Protein AF-A0A0G1F8J6-F1 (afdb_monomer)

Organism: NCBI:txid1618747

Solvent-accessible surface area (backbone atoms only — not comparable to full-atom values): 17695 Å² total; per-residue (Å²): 138,90,81,89,83,84,85,86,88,77,86,88,82,87,81,84,82,78,84,78,82,77,80,78,86,79,88,80,82,86,77,93,79,84,80,93,79,90,79,83,85,79,88,80,87,82,90,75,98,63,98,64,84,79,74,72,73,60,44,56,51,52,46,70,72,35,75,43,36,56,70,41,80,41,70,44,37,48,42,85,84,62,52,72,89,73,65,43,64,85,32,49,44,35,37,33,24,38,84,85,69,48,77,73,31,22,54,62,70,66,85,66,94,59,84,75,59,52,37,66,43,43,36,47,60,28,20,75,55,65,80,67,97,75,65,52,78,38,72,58,72,76,45,50,33,32,49,34,42,36,37,34,44,100,87,66,47,80,76,45,77,49,72,38,30,45,22,32,41,38,74,61,87,53,60,42,80,47,74,57,96,35,31,35,31,57,38,51,62,90,67,76,74,52,75,44,73,46,94,86,53,64,35,35,41,32,47,43,81,61,73,20,38,37,36,42,26,72,38,32,66,58,46,56,68,68,51,45,82,61,40,44,84,72,48,75,47,75,40,64,86,40,72,26,44,31,29,29,38,88,86,68,45,56,35,41,36,39,73,61,89,54,29,27,39,40,36,40,33,48,81,92,59,37,69,49,63,69,52,42,38,46,39,41,82,71,54,83,131

Structure (mmCIF, N/CA/C/O backbone):
data_AF-A0A0G1F8J6-F1
#
_entry.id   AF-A0A0G1F8J6-F1
#
loop_
_atom_site.group_PDB
_atom_site.id
_atom_site.type_symbol
_atom_site.label_atom_id
_atom_site.label_alt_id
_atom_site.label_comp_id
_atom_site.label_asym_id
_atom_site.label_entity_id
_atom_site.label_seq_id
_atom_site.pdbx_PDB_ins_code
_atom_site.Cartn_x
_atom_site.Cartn_y
_atom_site.Cartn_z
_atom_site.occupancy
_atom_site.B_iso_or_equiv
_atom_site.auth_seq_id
_atom_site.auth_comp_id
_atom_site.auth_asym_id
_atom_site.auth_atom_id
_atom_site.pdbx_PDB_model_num
ATOM 1 N N . MET A 1 1 ? -8.345 16.572 75.877 1.00 42.47 1 MET A N 1
ATOM 2 C CA . MET A 1 1 ? -8.877 15.195 75.841 1.00 42.47 1 MET A CA 1
ATOM 3 C C . MET A 1 1 ? -8.364 14.569 74.556 1.00 42.47 1 MET A C 1
ATOM 5 O O . MET A 1 1 ? -8.677 15.074 73.489 1.00 42.47 1 MET A O 1
ATOM 9 N N . ILE A 1 2 ? -7.447 13.611 74.676 1.00 43.75 2 ILE A N 1
ATOM 10 C CA . ILE A 1 2 ? -6.760 12.949 73.559 1.00 43.75 2 ILE A CA 1
ATOM 11 C C . ILE A 1 2 ? -7.625 11.762 73.131 1.00 43.75 2 ILE A C 1
ATOM 13 O O . ILE A 1 2 ? -7.969 10.947 73.982 1.00 43.75 2 ILE A O 1
ATOM 17 N N . ALA A 1 3 ? -7.961 11.654 71.845 1.00 49.44 3 ALA A N 1
ATOM 18 C CA . ALA A 1 3 ? -8.555 10.444 71.285 1.00 49.44 3 ALA A CA 1
ATOM 19 C C . ALA A 1 3 ? -7.947 10.155 69.906 1.00 49.44 3 ALA A C 1
ATOM 21 O O . ALA A 1 3 ? -8.086 10.922 68.957 1.00 49.44 3 ALA A O 1
ATOM 22 N N . ILE A 1 4 ? -7.214 9.048 69.880 1.00 49.53 4 ILE A N 1
ATOM 23 C CA . ILE A 1 4 ? -6.493 8.431 68.770 1.00 49.53 4 ILE A CA 1
ATOM 24 C C . ILE A 1 4 ? -7.516 7.770 67.837 1.00 49.53 4 ILE A C 1
ATOM 26 O O . ILE A 1 4 ? -8.369 7.025 68.317 1.00 49.53 4 ILE A O 1
ATOM 30 N N . VAL A 1 5 ? -7.412 7.983 66.521 1.00 53.50 5 VAL A N 1
ATOM 31 C CA . VAL A 1 5 ? -8.140 7.178 65.525 1.00 53.50 5 VAL A CA 1
ATOM 32 C C . VAL A 1 5 ? -7.135 6.355 64.731 1.00 53.50 5 VAL A C 1
ATOM 34 O O . VAL A 1 5 ? -6.185 6.876 64.149 1.00 53.50 5 VAL A O 1
ATOM 37 N N . ALA A 1 6 ? -7.347 5.045 64.806 1.00 52.81 6 ALA A N 1
ATOM 38 C CA . ALA A 1 6 ? -6.496 3.981 64.314 1.00 52.81 6 ALA A CA 1
ATOM 39 C C . ALA A 1 6 ? -6.508 3.864 62.782 1.00 52.81 6 ALA A C 1
ATOM 41 O O . ALA A 1 6 ? -7.551 3.963 62.137 1.00 52.81 6 ALA A O 1
ATOM 42 N N . VAL A 1 7 ? -5.327 3.589 62.230 1.00 47.31 7 VAL A N 1
ATOM 43 C CA . VAL A 1 7 ? -5.097 3.198 60.837 1.00 47.31 7 VAL A CA 1
ATOM 44 C C . VAL A 1 7 ? -5.379 1.701 60.703 1.00 47.31 7 VAL A C 1
ATOM 46 O O . VAL A 1 7 ? -4.772 0.894 61.406 1.00 47.31 7 VAL A O 1
ATOM 49 N N . LEU A 1 8 ? -6.281 1.329 59.793 1.00 44.53 8 LEU A N 1
ATOM 50 C CA . LEU A 1 8 ? -6.552 -0.060 59.419 1.00 44.53 8 LEU A CA 1
ATOM 51 C C . LEU A 1 8 ? -5.831 -0.382 58.106 1.00 44.53 8 LEU A C 1
ATOM 53 O O . LEU A 1 8 ? -6.201 0.096 57.036 1.00 44.53 8 LEU A O 1
ATOM 57 N N . VAL A 1 9 ? -4.781 -1.192 58.229 1.00 51.53 9 VAL A N 1
ATOM 58 C CA . VAL A 1 9 ? -4.059 -1.857 57.141 1.00 51.53 9 VAL A CA 1
ATOM 59 C C . VAL A 1 9 ? -4.696 -3.228 56.913 1.00 51.53 9 VAL A C 1
ATOM 61 O O . VAL A 1 9 ? -4.771 -4.027 57.843 1.00 51.53 9 VAL A O 1
ATOM 64 N N . VAL A 1 10 ? -5.104 -3.520 55.677 1.00 51.12 10 VAL A N 1
ATOM 65 C CA . VAL A 1 10 ? -5.427 -4.875 55.190 1.00 51.12 10 VAL A CA 1
ATOM 66 C C . VAL A 1 10 ? -4.849 -4.946 53.767 1.00 51.12 10 VAL A C 1
ATOM 68 O O . VAL A 1 10 ? -5.260 -4.172 52.911 1.00 51.12 10 VAL A O 1
ATOM 71 N N . GLY A 1 11 ? -3.688 -5.582 53.554 1.00 36.59 11 GLY A N 1
ATOM 72 C CA . GLY A 1 11 ? -3.565 -6.981 53.101 1.00 36.59 11 GLY A CA 1
ATOM 73 C C . GLY A 1 11 ? -4.062 -7.111 51.651 1.00 36.59 11 GLY A C 1
ATOM 74 O O . GLY A 1 11 ? -5.255 -7.014 51.422 1.00 36.59 11 GLY A O 1
ATOM 75 N N . GLY A 1 12 ? -3.242 -7.203 50.602 1.00 39.88 12 GLY A N 1
ATOM 76 C CA . GLY A 1 12 ? -2.209 -8.208 50.358 1.00 39.88 12 GLY A CA 1
ATOM 77 C C . GLY A 1 12 ? -2.733 -9.203 49.312 1.00 39.88 12 GLY A C 1
ATOM 78 O O . GLY A 1 12 ? -3.426 -10.144 49.674 1.00 39.88 12 GLY A O 1
ATOM 79 N N . VAL A 1 13 ? -2.415 -9.004 48.025 1.00 36.00 13 VAL A N 1
ATOM 80 C CA . VAL A 1 13 ? -2.629 -10.023 46.980 1.00 36.00 13 VAL A CA 1
ATOM 81 C C . VAL A 1 13 ? -1.385 -10.084 46.099 1.00 36.00 13 VAL A C 1
ATOM 83 O O . VAL A 1 13 ? -1.093 -9.161 45.342 1.00 36.00 13 VAL A O 1
ATOM 86 N N . ALA A 1 14 ? -0.618 -11.161 46.248 1.00 39.16 14 ALA A N 1
ATOM 87 C CA . ALA A 1 14 ? 0.493 -11.496 45.371 1.00 39.16 14 ALA A CA 1
ATOM 88 C C . ALA A 1 14 ? -0.064 -12.187 4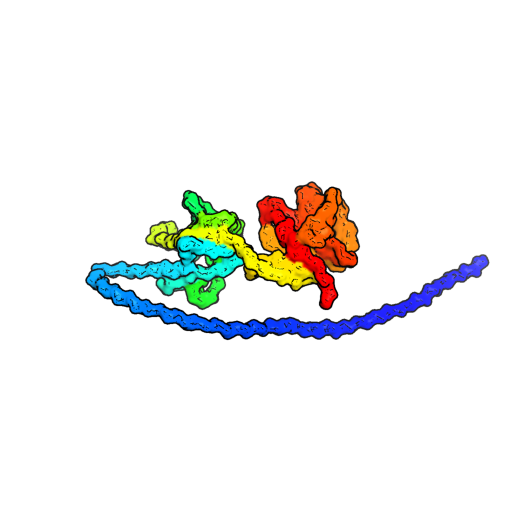4.119 1.00 39.16 14 ALA A C 1
ATOM 90 O O . ALA A 1 14 ? -0.679 -13.247 44.223 1.00 39.16 14 ALA A O 1
ATOM 91 N N . TYR A 1 15 ? 0.152 -11.598 42.943 1.00 38.78 15 TYR A N 1
ATOM 92 C CA . TYR A 1 15 ? -0.096 -12.270 41.671 1.00 38.78 15 TYR A CA 1
ATOM 93 C C . TYR A 1 15 ? 1.155 -13.045 41.248 1.00 38.78 15 TYR A C 1
ATOM 95 O O . TYR A 1 15 ? 2.235 -12.481 41.077 1.00 38.78 15 TYR A O 1
ATOM 103 N N . TYR A 1 16 ? 0.985 -14.358 41.092 1.00 39.34 16 TYR A N 1
ATOM 104 C CA . TYR A 1 16 ? 1.946 -15.265 40.476 1.00 39.34 16 TYR A CA 1
ATOM 105 C C . TYR A 1 16 ? 2.134 -14.895 38.997 1.00 39.34 16 TYR A C 1
ATOM 107 O O . TYR A 1 16 ? 1.212 -15.030 38.196 1.00 39.34 16 TYR A O 1
ATOM 115 N N . ALA A 1 17 ? 3.341 -14.469 38.622 1.00 41.34 17 ALA A N 1
ATOM 116 C CA . ALA A 1 17 ? 3.760 -14.360 37.229 1.00 41.34 17 ALA A CA 1
ATOM 117 C C . ALA A 1 17 ? 4.275 -15.728 36.750 1.00 41.34 17 ALA A C 1
ATOM 119 O O . ALA A 1 17 ? 5.440 -16.078 36.943 1.00 41.34 17 ALA A O 1
ATOM 120 N N . GLY A 1 18 ? 3.389 -16.522 36.146 1.00 35.94 18 GLY A N 1
ATOM 121 C CA . GLY A 1 18 ? 3.775 -17.712 35.393 1.00 35.94 18 GLY A CA 1
ATOM 122 C C . GLY A 1 18 ? 4.473 -17.303 34.098 1.00 35.94 18 GLY A C 1
ATOM 123 O O . GLY A 1 18 ? 3.863 -16.691 33.225 1.00 35.94 18 GLY A O 1
ATOM 124 N N . LYS A 1 19 ? 5.760 -17.634 33.964 1.00 41.69 19 LYS A N 1
ATOM 125 C CA . LYS A 1 19 ? 6.479 -17.555 32.688 1.00 41.69 19 LYS A CA 1
ATOM 126 C C . LYS A 1 19 ? 5.927 -18.637 31.755 1.00 41.69 19 LYS A C 1
ATOM 128 O O . LYS A 1 19 ? 6.330 -19.790 31.855 1.00 41.69 19 LYS A O 1
ATOM 133 N N . SER A 1 20 ? 5.013 -18.268 30.862 1.00 40.44 20 SER A N 1
ATOM 134 C CA . SER A 1 20 ? 4.644 -19.098 29.713 1.00 40.44 20 SER A CA 1
ATOM 135 C C . SER A 1 20 ? 5.549 -18.728 28.543 1.00 40.44 20 SER A C 1
ATOM 137 O O . SER A 1 20 ? 5.296 -17.767 27.821 1.00 40.44 20 SER A O 1
ATOM 139 N N . SER A 1 21 ? 6.646 -19.461 28.384 1.00 43.91 21 SER A N 1
ATOM 140 C CA . SER A 1 21 ? 7.426 -19.464 27.149 1.00 43.91 21 SER A CA 1
ATOM 141 C C . SER A 1 21 ? 6.671 -20.300 26.116 1.00 43.91 21 SER A C 1
ATOM 143 O O . SER A 1 21 ? 6.780 -21.526 26.116 1.00 43.91 21 SER A O 1
ATOM 145 N N . ALA A 1 22 ? 5.874 -19.647 25.273 1.00 43.97 22 ALA A N 1
ATOM 146 C CA . ALA A 1 22 ? 5.351 -20.287 24.073 1.00 43.97 22 ALA A CA 1
ATOM 147 C C . ALA A 1 22 ? 6.517 -20.517 23.086 1.00 43.97 22 ALA A C 1
ATOM 149 O O . ALA A 1 22 ? 7.304 -19.590 22.869 1.00 43.97 22 ALA A O 1
ATOM 150 N N . PRO A 1 23 ? 6.677 -21.724 22.517 1.00 42.88 23 PRO A N 1
ATOM 151 C CA . PRO A 1 23 ? 7.655 -21.957 21.463 1.00 42.88 23 PRO A CA 1
ATOM 152 C C . PRO A 1 23 ? 7.257 -21.200 20.188 1.00 42.88 23 PRO A C 1
ATOM 154 O O . PRO A 1 23 ? 6.075 -21.102 19.857 1.00 42.88 23 PRO A O 1
ATOM 157 N N . ALA A 1 24 ? 8.255 -20.655 19.489 1.00 38.47 24 ALA A N 1
ATOM 158 C CA . ALA A 1 24 ? 8.075 -20.018 18.189 1.00 38.47 24 ALA A CA 1
ATOM 159 C C . ALA A 1 24 ? 7.499 -21.026 17.169 1.00 38.47 24 ALA A C 1
ATOM 161 O O . ALA A 1 24 ? 7.899 -22.195 17.202 1.00 38.47 24 ALA A O 1
ATOM 162 N N . PRO A 1 25 ? 6.596 -20.613 16.262 1.00 39.25 25 PRO A N 1
ATOM 163 C CA . PRO A 1 25 ? 6.147 -21.475 15.175 1.00 39.25 25 PRO A CA 1
ATOM 164 C C . PRO A 1 25 ? 7.330 -21.816 14.259 1.00 39.25 25 PRO A C 1
ATOM 166 O O . PRO A 1 25 ? 8.052 -20.923 13.819 1.00 39.25 25 PRO A O 1
ATOM 169 N N . GLN A 1 26 ? 7.538 -23.105 13.986 1.00 32.88 26 GLN A N 1
ATOM 170 C CA . GLN A 1 26 ? 8.411 -23.558 12.906 1.00 32.88 26 GLN A CA 1
ATOM 171 C C . GLN A 1 26 ? 7.644 -23.469 11.586 1.00 32.88 26 GLN A C 1
ATOM 173 O O . GLN A 1 26 ? 6.676 -24.203 11.387 1.00 32.88 26 GLN A O 1
ATOM 178 N N . ASP A 1 27 ? 8.105 -22.617 10.673 1.00 34.34 27 ASP A N 1
ATOM 179 C CA . ASP A 1 27 ? 7.693 -22.669 9.274 1.00 34.34 27 ASP A CA 1
ATOM 180 C C . ASP A 1 27 ? 8.294 -23.919 8.626 1.00 34.34 27 ASP A C 1
ATOM 182 O O . ASP A 1 27 ? 9.507 -24.031 8.454 1.00 34.34 27 ASP A O 1
ATOM 186 N N . THR A 1 28 ? 7.436 -24.875 8.272 1.00 37.38 28 THR A N 1
ATOM 187 C CA . THR A 1 28 ? 7.802 -25.991 7.394 1.00 37.38 28 THR A CA 1
ATOM 188 C C . THR A 1 28 ? 6.981 -25.852 6.123 1.00 37.38 28 THR A C 1
ATOM 190 O O . THR A 1 28 ? 5.830 -26.277 6.070 1.00 37.38 28 THR A O 1
ATOM 193 N N . PHE A 1 29 ? 7.562 -25.223 5.104 1.00 32.34 29 PHE A N 1
ATOM 194 C CA . PHE A 1 29 ? 7.076 -25.342 3.735 1.00 32.34 29 PHE A CA 1
ATOM 195 C C . PHE A 1 29 ? 7.988 -26.321 2.995 1.00 32.34 29 PHE A C 1
ATOM 197 O O . PHE A 1 29 ? 9.026 -25.944 2.458 1.00 32.34 29 PHE A O 1
ATOM 204 N N . GLU A 1 30 ? 7.593 -27.594 2.989 1.00 33.53 30 GLU A N 1
ATOM 205 C CA . GLU A 1 30 ? 7.958 -28.517 1.916 1.00 33.53 30 GLU A CA 1
ATOM 206 C C . GLU A 1 30 ? 7.109 -28.157 0.693 1.00 33.53 30 GLU A C 1
ATOM 208 O O . GLU A 1 30 ? 5.879 -28.183 0.741 1.00 33.53 30 GLU A O 1
ATOM 213 N N . SER A 1 31 ? 7.765 -27.807 -0.409 1.00 34.25 31 SER A N 1
ATOM 214 C CA . SER A 1 31 ? 7.130 -27.700 -1.719 1.00 34.25 31 SER A CA 1
ATOM 215 C C . SER A 1 31 ? 8.009 -28.402 -2.745 1.00 34.25 31 SER A C 1
ATOM 217 O O . SER A 1 31 ? 8.793 -27.770 -3.454 1.00 34.25 31 SER A O 1
ATOM 219 N N . ASP A 1 32 ? 7.840 -29.718 -2.835 1.00 41.34 32 ASP A N 1
ATOM 220 C CA . ASP A 1 32 ? 8.229 -30.499 -4.003 1.00 41.34 32 ASP A CA 1
ATOM 221 C C . ASP A 1 32 ? 7.287 -30.165 -5.164 1.00 41.34 32 ASP A C 1
ATOM 223 O O . ASP A 1 32 ? 6.159 -30.657 -5.247 1.00 41.34 32 ASP A O 1
ATOM 227 N N . TYR A 1 33 ? 7.753 -29.329 -6.092 1.00 31.52 33 TYR A N 1
ATOM 228 C CA . TYR A 1 33 ? 7.136 -29.228 -7.410 1.00 31.52 33 TYR A CA 1
ATOM 229 C C . TYR A 1 33 ? 8.189 -28.978 -8.496 1.00 31.52 33 TYR A C 1
ATOM 231 O O . TYR A 1 33 ? 8.691 -27.869 -8.669 1.00 31.52 33 TYR A O 1
ATOM 239 N N . GLN A 1 34 ? 8.496 -30.028 -9.263 1.00 39.69 34 GLN A N 1
ATOM 240 C CA . GLN A 1 34 ? 9.019 -29.915 -10.625 1.00 39.69 34 GLN A CA 1
ATOM 241 C C . GLN A 1 34 ? 7.905 -30.250 -11.619 1.00 39.69 34 GLN A C 1
ATOM 243 O O . GLN A 1 34 ? 7.124 -31.175 -11.388 1.00 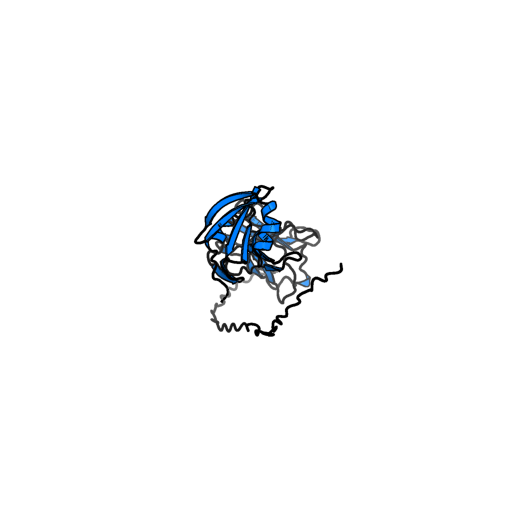39.69 34 GLN A O 1
ATOM 248 N N . PRO A 1 35 ? 7.913 -29.597 -12.792 1.00 42.56 35 PRO A N 1
ATOM 249 C CA . PRO A 1 35 ? 8.078 -30.407 -13.991 1.00 42.56 35 PRO A CA 1
ATOM 250 C C . PRO A 1 35 ? 9.063 -29.806 -15.001 1.00 42.56 35 PRO A C 1
ATOM 252 O O . PRO A 1 35 ? 9.027 -28.624 -15.343 1.00 42.56 35 PRO A O 1
ATOM 255 N N . GLN A 1 36 ? 9.911 -30.688 -15.532 1.00 40.50 36 GLN A N 1
ATOM 256 C CA . GLN A 1 36 ? 10.687 -30.475 -16.748 1.00 40.50 36 GLN A CA 1
ATOM 257 C C . GLN A 1 36 ? 9.755 -30.319 -17.957 1.00 40.50 36 GLN A C 1
ATOM 259 O O . GLN A 1 36 ? 8.943 -31.197 -18.249 1.00 40.50 36 GLN A O 1
ATOM 264 N N . GLY A 1 37 ? 9.930 -29.224 -18.697 1.00 30.23 37 GLY A N 1
ATOM 265 C CA . GLY A 1 37 ? 9.327 -28.987 -20.005 1.00 30.23 37 GLY A CA 1
ATOM 266 C C . GLY A 1 37 ? 10.414 -28.768 -21.052 1.00 30.23 37 GLY A C 1
ATOM 267 O O . GLY A 1 37 ? 11.036 -27.714 -21.113 1.00 30.23 37 GLY A O 1
ATOM 268 N N . ASN A 1 38 ? 10.640 -29.804 -21.848 1.00 34.56 38 ASN A N 1
ATOM 269 C CA . ASN A 1 38 ? 11.594 -29.924 -22.943 1.00 34.56 38 ASN A CA 1
ATOM 270 C C . ASN A 1 38 ? 11.330 -28.867 -24.045 1.00 34.56 38 ASN A C 1
ATOM 272 O O . ASN A 1 38 ? 10.234 -28.849 -24.608 1.00 34.56 38 ASN A O 1
ATOM 276 N N . GLN A 1 39 ? 12.307 -28.019 -24.399 1.00 33.44 39 GLN A N 1
ATOM 277 C CA . GLN A 1 39 ? 12.246 -27.199 -25.621 1.00 33.44 39 GLN A CA 1
ATOM 278 C C . GLN A 1 39 ? 13.407 -27.534 -26.559 1.00 33.44 39 GLN A C 1
ATOM 280 O O . GLN A 1 39 ? 14.575 -27.274 -26.282 1.00 33.44 39 GLN A O 1
ATOM 285 N N . ASN A 1 40 ? 13.029 -28.132 -27.689 1.00 30.05 40 ASN A N 1
ATOM 286 C CA . ASN A 1 40 ? 13.889 -28.487 -28.805 1.00 30.05 40 ASN A CA 1
ATOM 287 C C . ASN A 1 40 ? 14.501 -27.245 -29.466 1.00 30.05 40 ASN A C 1
ATOM 289 O O . ASN A 1 40 ? 13.797 -26.360 -29.952 1.00 30.05 40 ASN A O 1
ATOM 293 N N . ASN A 1 41 ? 15.828 -27.271 -29.558 1.00 33.59 41 ASN A N 1
ATOM 294 C CA . ASN A 1 41 ? 16.648 -26.450 -30.439 1.00 33.59 41 ASN A CA 1
ATOM 295 C C . ASN A 1 41 ? 16.217 -26.622 -31.902 1.00 33.59 41 ASN A C 1
ATOM 297 O O . ASN A 1 41 ? 16.210 -27.738 -32.419 1.00 33.59 41 ASN A O 1
ATOM 301 N N . THR A 1 42 ? 15.963 -25.512 -32.597 1.00 30.36 42 THR A N 1
ATOM 302 C CA . THR A 1 42 ? 15.971 -25.476 -34.066 1.00 30.36 42 THR A CA 1
ATOM 303 C C . THR A 1 42 ? 17.088 -24.534 -34.500 1.00 30.36 42 THR A C 1
ATOM 305 O O . THR A 1 42 ? 16.908 -23.321 -34.557 1.00 30.36 42 THR A O 1
ATOM 308 N N . ASN A 1 43 ? 18.267 -25.101 -34.762 1.00 31.53 43 ASN A N 1
ATOM 309 C CA . ASN A 1 43 ? 19.377 -24.397 -35.397 1.00 31.53 43 ASN A CA 1
ATOM 310 C C . ASN A 1 43 ? 19.079 -24.274 -36.893 1.00 31.53 43 ASN A C 1
ATOM 312 O O . ASN A 1 43 ? 19.127 -25.272 -37.609 1.00 31.53 43 ASN A O 1
ATOM 316 N N . ASN A 1 44 ? 18.811 -23.056 -37.362 1.00 28.75 44 ASN A N 1
ATOM 317 C CA . ASN A 1 44 ? 18.876 -22.729 -38.782 1.00 28.75 44 ASN A CA 1
ATOM 318 C C . ASN A 1 44 ? 20.189 -21.998 -39.060 1.00 28.75 44 ASN A C 1
ATOM 320 O O . ASN A 1 44 ? 20.388 -20.849 -38.675 1.00 28.75 44 ASN A O 1
ATOM 324 N N . THR A 1 45 ? 21.089 -22.705 -39.733 1.00 32.09 45 THR A N 1
ATOM 325 C CA . THR A 1 45 ? 22.353 -22.198 -40.253 1.00 32.09 45 THR A CA 1
ATOM 326 C C . THR A 1 45 ? 22.083 -21.340 -41.488 1.00 32.09 45 THR A C 1
ATOM 328 O O . THR A 1 45 ? 21.499 -21.811 -42.463 1.00 32.09 45 THR A O 1
ATOM 331 N N . SER A 1 46 ? 22.572 -20.105 -41.505 1.00 29.55 46 SER A N 1
ATOM 332 C CA . SER A 1 46 ? 22.970 -19.437 -42.746 1.00 29.55 46 SER A CA 1
ATOM 333 C C . SER A 1 46 ? 24.131 -18.501 -42.464 1.00 29.55 46 SER A C 1
ATOM 335 O O . SER A 1 46 ? 24.124 -17.711 -41.527 1.00 29.55 46 SER A O 1
ATOM 337 N N . ASN A 1 47 ? 25.167 -18.706 -43.264 1.00 36.44 47 ASN A N 1
ATOM 338 C CA . ASN A 1 47 ? 26.521 -18.230 -43.092 1.00 36.44 47 ASN A CA 1
ATOM 339 C C . ASN A 1 47 ? 26.735 -17.059 -44.059 1.00 36.44 47 ASN A C 1
ATOM 341 O O . ASN A 1 47 ? 26.729 -17.281 -45.267 1.00 36.44 47 ASN A O 1
ATOM 345 N N . THR A 1 48 ? 26.952 -15.848 -43.545 1.00 30.97 48 THR A N 1
ATOM 346 C CA . THR A 1 48 ? 27.654 -14.771 -44.262 1.00 30.97 48 THR A CA 1
ATOM 347 C C . THR A 1 48 ? 28.366 -13.877 -43.256 1.00 30.97 48 THR A C 1
ATOM 349 O O . THR A 1 48 ? 27.761 -13.370 -42.316 1.00 30.97 48 THR A O 1
ATOM 352 N N . ASN A 1 49 ? 29.669 -13.715 -43.478 1.00 38.88 49 ASN A N 1
ATOM 353 C CA . ASN A 1 49 ? 30.604 -12.932 -42.684 1.00 38.88 49 ASN A CA 1
ATOM 354 C C . ASN A 1 49 ? 30.169 -11.468 -42.526 1.00 38.88 49 ASN A C 1
ATOM 356 O O . ASN A 1 49 ? 30.343 -10.652 -43.429 1.00 38.88 49 ASN A O 1
ATOM 360 N N . SER A 1 50 ? 29.736 -11.128 -41.320 1.00 31.86 50 SER A N 1
ATOM 361 C CA . SER A 1 50 ? 29.921 -9.814 -40.716 1.00 31.86 50 SER A CA 1
ATOM 362 C C . SER A 1 50 ? 30.122 -10.044 -39.223 1.00 31.86 50 SER A C 1
ATOM 364 O O . SER A 1 50 ? 29.253 -10.633 -38.585 1.00 31.86 50 SER A O 1
ATOM 366 N N . ASN A 1 51 ? 31.263 -9.612 -38.675 1.00 33.16 51 ASN A N 1
ATOM 367 C CA . ASN A 1 51 ? 31.522 -9.548 -37.232 1.00 33.16 51 ASN A CA 1
ATOM 368 C C . ASN A 1 51 ? 30.601 -8.499 -36.588 1.00 33.16 51 ASN A C 1
ATOM 370 O O . ASN A 1 51 ? 31.043 -7.445 -36.141 1.00 33.16 51 ASN A O 1
ATOM 374 N N . ILE A 1 52 ? 29.306 -8.780 -36.574 1.00 35.28 52 ILE A N 1
ATOM 375 C CA . ILE A 1 52 ? 28.358 -8.158 -35.672 1.00 35.28 52 ILE A CA 1
ATOM 376 C C . ILE A 1 52 ? 28.171 -9.214 -34.595 1.00 35.28 52 ILE A C 1
ATOM 378 O O . ILE A 1 52 ? 27.503 -10.223 -34.806 1.00 35.28 52 ILE A O 1
ATOM 382 N N . THR A 1 53 ? 28.834 -9.028 -33.457 1.00 34.81 53 THR A N 1
ATOM 383 C CA . THR A 1 53 ? 28.407 -9.658 -32.210 1.00 34.81 53 THR A CA 1
ATOM 384 C C . THR A 1 53 ? 27.000 -9.151 -31.942 1.00 34.81 53 THR A C 1
ATOM 386 O O . THR A 1 53 ? 26.813 -8.098 -31.333 1.00 34.81 53 THR A O 1
ATOM 389 N N . ASP A 1 54 ? 26.020 -9.874 -32.477 1.00 38.09 54 ASP A N 1
ATOM 390 C CA . ASP A 1 54 ? 24.601 -9.659 -32.253 1.00 38.09 54 ASP A CA 1
ATOM 391 C C . ASP A 1 54 ? 24.334 -10.051 -30.797 1.00 38.09 54 ASP A C 1
ATOM 393 O O . ASP A 1 54 ? 23.976 -11.174 -30.444 1.00 38.09 54 ASP A O 1
ATOM 397 N N . THR A 1 55 ? 24.686 -9.134 -29.902 1.00 42.72 55 THR A N 1
ATOM 398 C CA . THR A 1 55 ? 24.526 -9.273 -28.463 1.00 42.72 55 THR A CA 1
ATOM 399 C C . THR A 1 55 ? 23.048 -9.108 -28.179 1.00 42.72 55 THR A C 1
ATOM 401 O O . THR A 1 55 ? 22.606 -8.030 -27.810 1.00 42.72 55 THR A O 1
ATOM 404 N N . SER A 1 56 ? 22.220 -10.123 -28.415 1.00 45.25 56 SER A N 1
ATOM 405 C CA . SER A 1 56 ? 20.805 -10.032 -28.068 1.00 45.25 56 SER A CA 1
ATOM 406 C C . SER A 1 56 ? 20.689 -9.915 -26.548 1.00 45.25 56 SER A C 1
ATOM 408 O O . SER A 1 56 ? 20.862 -10.901 -25.830 1.00 45.25 56 SER A O 1
ATOM 410 N N . LEU A 1 57 ? 20.410 -8.708 -26.051 1.00 49.78 57 LEU A N 1
ATOM 411 C CA . LEU A 1 57 ? 19.988 -8.512 -24.676 1.00 49.78 57 LEU A CA 1
ATOM 412 C C . LEU A 1 57 ? 18.597 -9.130 -24.554 1.00 49.78 57 LEU A C 1
ATOM 414 O O . LEU A 1 57 ? 17.588 -8.456 -24.753 1.00 49.78 57 LEU A O 1
ATOM 418 N N . SER A 1 58 ? 18.532 -10.426 -24.259 1.00 50.91 58 SER A N 1
ATOM 419 C CA . SER A 1 58 ? 17.296 -11.063 -23.820 1.00 50.91 58 SER A CA 1
ATOM 420 C C . SER A 1 58 ? 17.088 -10.690 -22.358 1.00 50.91 58 SER A C 1
ATOM 422 O O . SER A 1 58 ? 17.176 -11.531 -21.462 1.00 50.91 58 SER A O 1
ATOM 424 N N . ALA A 1 59 ? 16.894 -9.396 -22.097 1.00 55.38 59 ALA A N 1
ATOM 425 C CA . ALA A 1 59 ? 16.352 -9.018 -20.816 1.00 55.38 59 ALA A CA 1
ATOM 426 C C . ALA A 1 59 ? 14.977 -9.684 -20.725 1.00 55.38 59 ALA A C 1
ATOM 428 O O . ALA A 1 59 ? 14.212 -9.609 -21.693 1.00 55.38 59 ALA A O 1
ATOM 429 N N . PHE A 1 60 ? 14.680 -10.398 -19.636 1.00 63.94 60 PHE A N 1
ATOM 430 C CA . PHE A 1 60 ? 13.346 -10.980 -19.452 1.00 63.94 60 PHE A CA 1
ATOM 431 C C . PHE A 1 60 ? 12.395 -9.835 -19.102 1.00 63.94 60 PHE A C 1
ATOM 433 O O . PHE A 1 60 ? 12.060 -9.573 -17.952 1.00 63.94 60 PHE A O 1
ATOM 440 N N . LEU A 1 61 ? 12.086 -9.061 -20.132 1.00 76.19 61 LEU A N 1
ATOM 441 C CA . LEU A 1 61 ? 11.189 -7.937 -20.107 1.00 76.19 61 LEU A CA 1
ATOM 442 C C . LEU A 1 61 ? 9.756 -8.459 -20.230 1.00 76.19 61 LEU A C 1
ATOM 444 O O . LEU A 1 61 ? 9.544 -9.509 -20.847 1.00 76.19 61 LEU A O 1
ATOM 448 N N . PRO A 1 62 ? 8.772 -7.717 -19.701 1.00 86.19 62 PRO A N 1
ATOM 449 C CA . PRO A 1 62 ? 7.372 -8.030 -19.931 1.00 86.19 62 PRO A CA 1
ATOM 450 C C . PRO A 1 62 ? 7.098 -8.190 -21.430 1.00 86.19 62 PRO A C 1
ATOM 452 O O . PRO A 1 62 ? 7.602 -7.419 -22.259 1.00 86.19 62 PRO A O 1
ATOM 455 N N . LYS A 1 63 ? 6.338 -9.220 -21.786 1.00 89.62 63 LYS A N 1
ATOM 456 C CA . LYS A 1 63 ? 5.877 -9.479 -23.150 1.00 89.62 63 LYS A CA 1
ATOM 457 C C . LYS A 1 63 ? 4.623 -8.660 -23.438 1.00 89.62 63 LYS A C 1
ATOM 459 O O . LYS A 1 63 ? 3.974 -8.131 -22.539 1.00 89.62 63 LYS A O 1
ATOM 464 N N . GLU A 1 64 ? 4.293 -8.535 -24.722 1.00 92.88 64 GLU A N 1
ATOM 465 C CA . GLU A 1 64 ? 3.077 -7.833 -25.135 1.00 92.88 64 GLU A CA 1
ATOM 466 C C . GLU A 1 64 ? 1.849 -8.513 -24.517 1.00 92.88 64 GLU A C 1
ATOM 468 O O . GLU A 1 64 ? 1.623 -9.704 -24.724 1.00 92.88 64 GLU A O 1
ATOM 473 N N . GLY A 1 65 ? 1.054 -7.737 -23.785 1.00 90.19 65 GLY A N 1
ATOM 474 C CA . GLY A 1 65 ? -0.158 -8.194 -23.116 1.00 90.19 65 GLY A CA 1
ATOM 475 C C . GLY A 1 65 ? 0.049 -8.770 -21.716 1.00 90.19 65 GLY A C 1
ATOM 476 O O . GLY A 1 65 ? -0.951 -9.117 -21.090 1.00 90.19 65 GLY A O 1
ATOM 477 N N . ASP A 1 66 ? 1.285 -8.845 -21.207 1.00 91.19 66 ASP A N 1
ATOM 478 C CA . ASP A 1 66 ? 1.531 -9.308 -19.838 1.00 91.19 66 ASP A CA 1
ATOM 479 C C . ASP A 1 66 ? 0.784 -8.430 -18.830 1.00 91.19 66 ASP A C 1
ATOM 481 O O . ASP A 1 66 ? 0.707 -7.210 -18.977 1.00 91.19 66 ASP A O 1
ATOM 485 N N . ASN A 1 67 ? 0.258 -9.051 -17.779 1.00 90.75 67 ASN A N 1
ATOM 486 C CA . ASN A 1 67 ? -0.339 -8.355 -16.648 1.00 90.75 67 ASN A CA 1
ATOM 487 C C . ASN A 1 67 ? 0.633 -8.444 -15.471 1.00 90.75 67 ASN A C 1
ATOM 489 O O . ASN A 1 67 ? 0.921 -9.539 -14.994 1.00 90.75 67 ASN A O 1
ATOM 493 N N . LEU A 1 68 ? 1.142 -7.300 -15.021 1.00 89.38 68 LEU A N 1
ATOM 494 C CA . LEU A 1 68 ? 1.995 -7.204 -13.840 1.00 89.38 68 LEU A CA 1
ATOM 495 C C . LEU A 1 68 ? 1.181 -6.643 -12.686 1.00 89.38 68 LEU A C 1
ATOM 497 O O . LEU A 1 68 ? 0.530 -5.607 -12.830 1.00 89.38 68 LEU A O 1
ATOM 501 N N . GLU A 1 69 ? 1.213 -7.316 -11.547 1.00 86.69 69 GLU A N 1
ATOM 502 C CA . GLU A 1 69 ? 0.440 -6.909 -10.383 1.00 86.69 69 GLU A CA 1
ATOM 503 C C . GLU A 1 69 ? 1.200 -5.837 -9.590 1.00 86.69 69 GLU A C 1
ATOM 505 O O . GLU A 1 69 ? 2.388 -5.959 -9.309 1.00 86.69 69 GLU A O 1
ATOM 510 N N . ILE A 1 70 ? 0.537 -4.740 -9.222 1.00 82.12 70 ILE A N 1
ATOM 511 C CA . ILE A 1 70 ? 1.175 -3.710 -8.391 1.00 82.12 70 ILE A CA 1
ATOM 512 C C . ILE A 1 70 ? 1.642 -4.331 -7.076 1.00 82.12 70 ILE A C 1
ATOM 514 O O . ILE A 1 70 ? 0.867 -4.976 -6.373 1.00 82.12 70 ILE A O 1
ATOM 518 N N . GLY A 1 71 ? 2.896 -4.064 -6.713 1.00 75.19 71 GLY A N 1
ATOM 519 C CA . GLY A 1 71 ? 3.494 -4.555 -5.478 1.00 75.19 71 GLY A CA 1
ATOM 520 C C . GLY A 1 71 ? 4.138 -5.934 -5.602 1.00 75.19 71 GLY A C 1
ATOM 521 O O . GLY A 1 71 ? 4.869 -6.316 -4.689 1.00 75.19 71 GLY A O 1
ATOM 522 N N . THR A 1 72 ? 3.947 -6.660 -6.711 1.00 80.62 72 THR A N 1
ATOM 523 C CA . THR A 1 72 ? 4.643 -7.934 -6.907 1.00 80.62 72 THR A CA 1
ATOM 524 C C . THR A 1 72 ? 6.080 -7.712 -7.348 1.00 80.62 72 THR A C 1
ATOM 526 O O . THR A 1 72 ? 6.399 -6.827 -8.146 1.00 80.62 72 THR A O 1
ATOM 529 N N . LYS A 1 73 ? 6.968 -8.534 -6.794 1.00 82.38 73 LYS A N 1
ATOM 530 C CA . LYS A 1 73 ? 8.388 -8.551 -7.122 1.00 82.38 73 LYS A CA 1
ATOM 531 C C . LYS A 1 73 ? 8.589 -9.275 -8.454 1.00 82.38 73 LYS A C 1
ATOM 533 O O . LYS A 1 73 ? 8.185 -10.425 -8.601 1.00 82.38 73 LYS A O 1
ATOM 538 N N . HIS A 1 74 ? 9.223 -8.610 -9.410 1.00 82.50 74 HIS A N 1
ATOM 539 C CA . HIS A 1 74 ? 9.585 -9.159 -10.710 1.00 82.50 74 HIS A CA 1
ATOM 540 C C . HIS A 1 74 ? 11.098 -9.170 -10.876 1.00 82.50 74 HIS A C 1
ATOM 542 O O . HIS A 1 74 ? 11.782 -8.193 -10.576 1.00 82.50 74 HIS A O 1
ATOM 548 N N . HIS A 1 75 ? 11.599 -10.280 -11.405 1.00 80.62 75 HIS A N 1
ATOM 549 C CA . HIS A 1 75 ? 13.002 -10.444 -11.739 1.00 80.62 75 HIS A CA 1
ATOM 550 C C . HIS A 1 75 ? 13.252 -9.933 -13.154 1.00 80.62 75 HIS A C 1
ATOM 552 O O . HIS A 1 75 ? 12.738 -10.500 -14.120 1.00 80.62 75 HIS A O 1
ATOM 558 N N . ILE A 1 76 ? 14.058 -8.883 -13.281 1.00 77.62 76 ILE A N 1
ATOM 559 C CA . ILE A 1 76 ? 14.549 -8.424 -14.578 1.00 77.62 76 ILE A CA 1
ATOM 560 C C . ILE A 1 76 ? 15.944 -9.021 -14.751 1.00 77.62 76 ILE A C 1
ATOM 562 O O . ILE A 1 76 ? 16.914 -8.586 -14.131 1.00 77.62 76 ILE A O 1
ATOM 566 N N . ASN A 1 77 ? 16.013 -10.073 -15.565 1.00 72.69 77 ASN A N 1
ATOM 567 C CA . ASN A 1 77 ? 17.264 -10.751 -15.899 1.00 72.69 77 ASN A CA 1
ATOM 568 C C . ASN A 1 77 ? 17.960 -10.042 -17.059 1.00 72.69 77 ASN A C 1
ATOM 570 O O . ASN A 1 77 ? 17.285 -9.475 -17.915 1.00 72.69 77 ASN A O 1
ATOM 574 N N . PHE A 1 78 ? 19.281 -10.165 -17.141 1.00 65.56 78 PHE A N 1
ATOM 575 C CA . PHE A 1 78 ? 20.108 -9.726 -18.259 1.00 65.56 78 PHE A CA 1
ATOM 576 C C . PHE A 1 78 ? 20.843 -10.902 -18.889 1.00 65.56 78 PHE A C 1
ATOM 578 O O . PHE A 1 78 ? 21.227 -11.859 -18.220 1.00 65.56 78 PHE A O 1
ATOM 585 N N . SER A 1 79 ? 21.095 -10.818 -20.193 1.00 56.62 79 SER A N 1
ATOM 586 C CA . SER A 1 79 ? 22.003 -11.757 -20.844 1.00 56.62 79 SER A CA 1
ATOM 587 C C . SER A 1 79 ? 23.450 -11.500 -20.404 1.00 56.62 79 SER A C 1
ATOM 589 O O . SER A 1 79 ? 23.886 -10.349 -20.371 1.00 56.62 79 SER A O 1
ATOM 591 N N . LYS A 1 80 ? 24.193 -12.593 -20.199 1.00 47.16 80 LYS A N 1
ATOM 592 C CA . LYS A 1 80 ? 25.596 -12.756 -19.752 1.00 47.16 80 LYS A CA 1
ATOM 593 C C . LYS A 1 80 ? 26.666 -11.788 -20.306 1.00 47.16 80 LYS A C 1
ATOM 595 O O . LYS A 1 80 ? 27.786 -11.783 -19.807 1.00 47.16 80 LYS A O 1
ATOM 600 N N . VAL A 1 81 ? 26.373 -11.000 -21.341 1.00 51.72 81 VAL A N 1
ATOM 601 C CA . VAL A 1 81 ? 27.358 -10.130 -22.012 1.00 51.72 81 VAL A CA 1
ATOM 602 C C . VAL A 1 81 ? 27.626 -8.824 -21.251 1.00 51.72 81 VAL A C 1
ATOM 604 O O . VAL A 1 81 ? 28.670 -8.218 -21.455 1.00 51.72 81 VAL A O 1
ATOM 607 N N . PHE A 1 82 ? 26.753 -8.426 -20.324 1.00 51.91 82 PHE A N 1
ATOM 608 C CA . PHE A 1 82 ? 27.071 -7.375 -19.355 1.00 51.91 82 PHE A CA 1
ATOM 609 C C . PHE A 1 82 ? 27.746 -8.012 -18.149 1.00 51.91 82 PHE A C 1
ATOM 611 O O . PHE A 1 82 ? 27.041 -8.528 -17.284 1.00 51.91 82 PHE A O 1
ATOM 618 N N . GLN A 1 83 ? 29.082 -8.018 -18.061 1.00 50.94 83 GLN A N 1
ATOM 619 C CA . GLN A 1 83 ? 29.701 -8.333 -16.772 1.00 50.94 83 GLN A CA 1
ATOM 620 C C . GLN A 1 83 ? 29.199 -7.308 -15.750 1.00 50.94 83 GLN A C 1
ATOM 622 O O . GLN A 1 83 ? 29.158 -6.115 -16.033 1.00 50.94 83 GLN A O 1
ATOM 627 N N . VAL A 1 84 ? 28.777 -7.762 -14.568 1.00 50.56 84 VAL A N 1
ATOM 628 C CA . VAL A 1 84 ? 28.232 -6.875 -13.521 1.00 50.56 84 VAL A CA 1
ATOM 629 C C . VAL A 1 84 ? 29.248 -5.792 -13.123 1.00 50.56 84 VAL A C 1
ATOM 631 O O . VAL A 1 84 ? 28.850 -4.699 -12.737 1.00 50.56 84 VAL A O 1
ATOM 634 N N . SER A 1 85 ? 30.550 -6.051 -13.306 1.00 52.78 85 SER A N 1
ATOM 635 C CA . SER A 1 85 ? 31.634 -5.070 -13.155 1.00 52.78 85 SER A CA 1
ATOM 636 C C . SER A 1 85 ? 31.541 -3.868 -14.098 1.00 52.78 85 SER A C 1
ATOM 638 O O . SER A 1 85 ? 32.060 -2.807 -13.766 1.00 52.78 85 SER A O 1
ATOM 640 N N . ASP A 1 86 ? 30.883 -4.024 -15.246 1.00 55.78 86 ASP A N 1
ATOM 641 C CA . ASP A 1 86 ? 30.739 -2.990 -16.273 1.00 55.78 86 ASP A CA 1
ATOM 642 C C . ASP A 1 86 ? 29.395 -2.256 -16.141 1.00 55.78 86 ASP A C 1
ATOM 644 O O . ASP A 1 86 ? 29.155 -1.238 -16.798 1.00 55.78 86 ASP A O 1
ATOM 648 N N . TYR A 1 87 ? 28.503 -2.743 -15.267 1.00 58.62 87 TYR A N 1
ATOM 649 C CA . TYR A 1 87 ? 27.272 -2.038 -14.967 1.00 58.62 87 TYR A CA 1
ATOM 650 C C . TYR A 1 87 ? 27.570 -0.802 -14.124 1.00 58.62 87 TYR A C 1
ATOM 652 O O . TYR A 1 87 ? 27.970 -0.876 -12.964 1.00 58.62 87 TYR A O 1
ATOM 660 N N . HIS A 1 88 ? 27.262 0.358 -14.689 1.00 67.25 88 HIS A N 1
ATOM 661 C CA . HIS A 1 88 ? 27.196 1.608 -13.955 1.00 67.25 88 HIS A CA 1
ATOM 662 C C . HIS A 1 88 ? 25.752 2.118 -13.985 1.00 67.25 88 HIS A C 1
ATOM 664 O O . HIS A 1 88 ? 25.159 2.218 -15.060 1.00 67.25 88 HIS A O 1
ATOM 670 N N . SER A 1 89 ? 25.175 2.472 -12.832 1.00 63.12 89 SER A N 1
ATOM 671 C CA . SER A 1 89 ? 23.783 2.962 -12.732 1.00 63.12 89 SER A CA 1
ATOM 672 C C . SER A 1 89 ? 23.531 4.262 -13.498 1.00 63.12 89 SER A C 1
ATOM 674 O O . SER A 1 89 ? 22.389 4.602 -13.788 1.00 63.12 89 SER A O 1
ATOM 676 N N . LEU A 1 90 ? 24.601 4.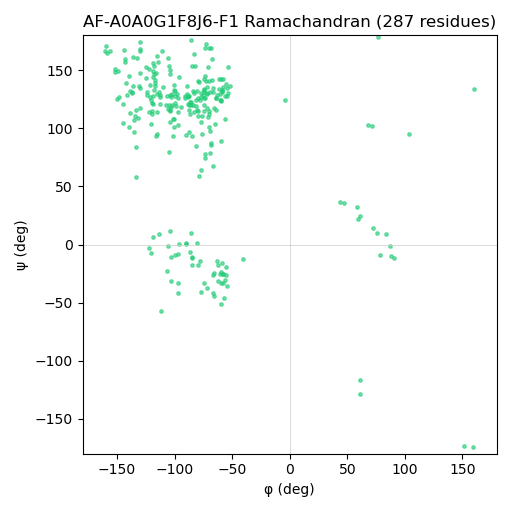978 -13.849 1.00 67.50 90 LEU A N 1
ATOM 677 C CA . LEU A 1 90 ? 24.544 6.151 -14.727 1.00 67.50 90 LEU A CA 1
ATOM 678 C C . LEU A 1 90 ? 24.592 5.806 -16.219 1.00 67.50 90 LEU A C 1
ATOM 680 O O . LEU A 1 90 ? 24.265 6.662 -17.030 1.00 67.50 90 LEU A O 1
ATOM 684 N N . LEU A 1 91 ? 25.022 4.597 -16.582 1.00 73.25 91 LEU A N 1
ATOM 685 C CA . LEU A 1 91 ? 25.200 4.167 -17.972 1.00 73.25 91 LEU A CA 1
ATOM 686 C C . LEU A 1 91 ? 24.070 3.254 -18.460 1.00 73.25 91 LEU A C 1
ATOM 688 O O . LEU A 1 91 ? 23.943 3.015 -19.656 1.00 73.25 91 LEU A O 1
ATOM 692 N N . HIS A 1 92 ? 23.218 2.783 -17.553 1.00 81.00 92 HIS A N 1
ATOM 693 C CA . HIS A 1 92 ? 22.121 1.874 -17.854 1.00 81.00 92 HIS A CA 1
ATOM 694 C C . HIS A 1 92 ? 20.830 2.399 -17.240 1.00 81.00 92 HIS A C 1
ATOM 696 O O . HIS A 1 92 ? 20.712 2.525 -16.022 1.00 81.00 92 HIS A O 1
ATOM 702 N N . ILE A 1 93 ? 19.859 2.714 -18.092 1.00 85.19 93 ILE A N 1
ATOM 703 C CA . ILE A 1 93 ? 18.618 3.377 -17.690 1.00 85.19 93 ILE A CA 1
ATOM 704 C C . ILE A 1 93 ? 17.428 2.503 -18.075 1.00 85.19 93 ILE A C 1
ATOM 706 O O . ILE A 1 93 ? 17.270 2.143 -19.242 1.00 85.19 93 ILE A O 1
ATOM 710 N N . PHE A 1 94 ? 16.558 2.215 -17.107 1.00 89.19 94 PHE A N 1
ATOM 711 C CA . PHE A 1 94 ? 15.285 1.517 -17.307 1.00 89.19 94 PHE A CA 1
ATOM 712 C C . PHE A 1 94 ? 14.131 2.509 -17.215 1.00 89.19 94 PHE A C 1
ATOM 714 O O . PHE A 1 94 ? 13.479 2.623 -16.180 1.00 89.19 94 PHE A O 1
ATOM 721 N N . GLY A 1 95 ? 13.884 3.253 -18.287 1.00 91.81 95 GLY A N 1
ATOM 722 C CA . GLY A 1 95 ? 12.757 4.180 -18.343 1.00 91.81 95 GLY A CA 1
ATOM 723 C C . GLY A 1 95 ? 11.435 3.431 -18.490 1.00 91.81 95 GLY A C 1
ATOM 724 O O . GLY A 1 95 ? 11.363 2.423 -19.190 1.00 91.81 95 GLY A O 1
ATOM 725 N N . VAL A 1 96 ? 10.367 3.931 -17.876 1.00 93.75 96 VAL A N 1
ATOM 726 C CA . VAL A 1 96 ? 9.004 3.433 -18.097 1.00 93.75 96 VAL A CA 1
ATOM 727 C C . VAL A 1 96 ? 8.183 4.502 -18.788 1.00 93.75 96 VAL A C 1
ATOM 729 O O . VAL A 1 96 ? 8.111 5.637 -18.321 1.00 93.75 96 VAL A O 1
ATOM 732 N N . VAL A 1 97 ? 7.533 4.133 -19.890 1.00 96.19 97 VAL A N 1
ATOM 733 C CA . VAL A 1 97 ? 6.628 5.013 -20.636 1.00 96.19 97 VAL A CA 1
ATOM 734 C C . VAL A 1 97 ? 5.203 4.481 -20.604 1.00 96.19 97 VAL A C 1
ATOM 736 O O . VAL A 1 97 ? 4.980 3.272 -20.568 1.00 96.19 97 VAL A O 1
ATOM 739 N N . ASN A 1 98 ? 4.227 5.384 -20.617 1.00 95.44 98 ASN A N 1
ATOM 740 C CA . ASN A 1 98 ? 2.817 5.024 -20.764 1.00 95.44 98 ASN A CA 1
ATOM 741 C C . ASN A 1 98 ? 2.415 4.883 -22.244 1.00 95.44 98 ASN A C 1
ATOM 743 O O . ASN A 1 98 ? 3.199 5.178 -23.144 1.00 95.44 98 ASN A O 1
ATOM 747 N N . SER A 1 99 ? 1.170 4.473 -22.503 1.00 93.00 99 SER A N 1
ATOM 748 C CA . SER A 1 99 ? 0.614 4.300 -23.859 1.00 93.00 99 SER A CA 1
ATOM 749 C C . SER A 1 99 ? 0.689 5.533 -24.776 1.00 93.00 99 SER A C 1
ATOM 751 O O . SER A 1 99 ? 0.611 5.400 -25.993 1.00 93.00 99 SER A O 1
ATOM 753 N N . GLN A 1 100 ? 0.855 6.729 -24.209 1.00 95.31 100 GLN A N 1
ATOM 754 C CA . GLN A 1 100 ? 1.014 7.993 -24.929 1.00 95.31 100 GLN A CA 1
ATOM 755 C C . GLN A 1 100 ? 2.489 8.314 -25.235 1.00 95.31 100 GLN A C 1
ATOM 757 O O . GLN A 1 100 ? 2.784 9.370 -25.788 1.00 95.31 100 GLN A O 1
ATOM 762 N N . GLY A 1 101 ? 3.422 7.441 -24.844 1.00 92.31 101 GLY A N 1
ATOM 763 C CA . GLY A 1 101 ? 4.863 7.654 -24.970 1.00 92.31 101 GLY A CA 1
ATOM 764 C C . GLY A 1 101 ? 5.443 8.625 -23.939 1.00 92.31 101 GLY A C 1
ATOM 765 O O . GLY A 1 101 ? 6.603 9.012 -24.064 1.00 92.31 101 GLY A O 1
ATOM 766 N N . LYS A 1 102 ? 4.668 9.031 -22.923 1.00 95.12 102 LYS A N 1
ATOM 767 C CA . LYS A 1 102 ? 5.154 9.901 -21.847 1.00 95.12 102 LYS A CA 1
ATOM 768 C C . LYS A 1 102 ? 5.987 9.083 -20.867 1.00 95.12 102 LYS A C 1
ATOM 770 O O . LYS A 1 102 ? 5.521 8.057 -20.373 1.00 95.12 102 LYS A O 1
ATOM 775 N N . GLU A 1 103 ? 7.176 9.581 -20.548 1.00 94.69 103 GLU A N 1
ATOM 776 C CA . GLU A 1 103 ? 8.025 9.028 -19.496 1.00 94.69 103 GLU A CA 1
ATOM 777 C C . GLU A 1 103 ? 7.387 9.221 -18.116 1.00 94.69 103 GLU A C 1
ATOM 779 O O . GLU A 1 103 ? 6.907 10.303 -17.763 1.00 94.69 103 GLU A O 1
ATOM 784 N N . MET A 1 104 ? 7.355 8.134 -17.356 1.00 93.81 104 MET A N 1
ATOM 785 C CA . MET A 1 104 ? 6.732 8.053 -16.041 1.00 93.81 104 MET A CA 1
ATOM 786 C C . MET A 1 104 ? 7.760 8.004 -14.913 1.00 93.81 104 MET A C 1
ATOM 788 O O . MET A 1 104 ? 7.423 8.338 -13.783 1.00 93.81 104 MET A O 1
ATOM 792 N N . GLY A 1 105 ? 8.986 7.583 -15.212 1.00 92.44 105 GLY A N 1
ATOM 793 C CA . GLY A 1 105 ? 10.074 7.429 -14.257 1.00 92.44 105 GLY A CA 1
ATOM 794 C C . GLY A 1 105 ? 11.038 6.334 -14.694 1.00 92.44 105 GLY A C 1
ATOM 795 O O . GLY A 1 105 ? 10.909 5.767 -15.781 1.00 92.44 105 GLY A O 1
ATOM 796 N N . THR A 1 106 ? 11.985 6.028 -13.820 1.00 91.19 106 THR A N 1
ATOM 797 C CA . THR A 1 106 ? 13.041 5.043 -14.032 1.00 91.19 106 THR A CA 1
ATOM 798 C C . THR A 1 106 ? 12.939 3.928 -12.994 1.00 91.19 106 THR A C 1
ATOM 800 O O . THR A 1 106 ? 12.587 4.168 -11.840 1.00 91.19 106 THR A O 1
ATOM 803 N N . ILE A 1 107 ? 13.242 2.698 -13.393 1.00 89.31 107 ILE A N 1
ATOM 804 C CA . ILE A 1 107 ? 13.491 1.590 -12.476 1.00 89.31 107 ILE A CA 1
ATOM 805 C C . ILE A 1 107 ? 14.976 1.626 -12.113 1.00 89.31 107 ILE A C 1
ATOM 807 O O . ILE A 1 107 ? 15.830 1.517 -12.994 1.00 89.31 107 ILE A O 1
ATOM 811 N N . CYS A 1 108 ? 15.286 1.777 -10.828 1.00 83.19 108 CYS A N 1
ATOM 812 C CA . CYS A 1 108 ? 16.663 1.744 -10.348 1.00 83.19 108 CYS A CA 1
ATOM 813 C C . CYS A 1 108 ? 16.936 0.406 -9.675 1.00 83.19 108 CYS A C 1
ATOM 815 O O . CYS A 1 108 ? 16.312 0.121 -8.654 1.00 83.19 108 CYS A O 1
ATOM 817 N N . PRO A 1 109 ? 17.844 -0.409 -10.226 1.00 74.75 109 PRO A N 1
ATOM 818 C CA . PRO A 1 109 ? 18.263 -1.630 -9.565 1.00 74.75 109 PRO A CA 1
ATOM 819 C C . PRO A 1 109 ? 18.903 -1.305 -8.210 1.00 74.75 109 PRO A C 1
ATOM 821 O O . PRO A 1 109 ? 19.854 -0.522 -8.142 1.00 74.75 109 PRO A O 1
ATOM 824 N N . GLU A 1 110 ? 18.388 -1.900 -7.137 1.00 65.62 110 GLU A N 1
ATOM 825 C CA . GLU A 1 110 ? 19.098 -1.974 -5.862 1.00 65.62 110 GLU A CA 1
ATOM 826 C C . GLU A 1 110 ? 20.121 -3.108 -5.988 1.00 65.62 110 GLU A C 1
ATOM 828 O O . GLU A 1 110 ? 19.757 -4.273 -6.137 1.00 65.62 110 GLU A O 1
ATOM 833 N N . PHE A 1 111 ? 21.411 -2.773 -6.030 1.00 58.59 111 PHE A N 1
ATOM 834 C CA . PHE A 1 111 ? 22.466 -3.777 -6.156 1.00 58.59 111 PHE A CA 1
ATOM 835 C C . PHE A 1 111 ? 22.767 -4.399 -4.795 1.00 58.59 111 PHE A C 1
ATOM 837 O O . PHE A 1 111 ? 23.721 -4.007 -4.128 1.00 58.59 111 PHE A O 1
ATOM 844 N N . GLU A 1 112 ? 21.996 -5.409 -4.406 1.00 50.34 112 GLU A N 1
ATOM 845 C CA . GLU A 1 112 ? 22.584 -6.517 -3.659 1.00 50.34 112 GLU A CA 1
ATOM 846 C C . GLU A 1 112 ? 23.129 -7.506 -4.687 1.00 50.34 112 GLU A C 1
ATOM 848 O O . GLU A 1 112 ? 22.401 -7.989 -5.555 1.00 50.34 112 GLU A O 1
ATOM 853 N N . ILE A 1 113 ? 24.439 -7.759 -4.643 1.00 47.59 113 ILE A N 1
ATOM 854 C CA . ILE A 1 113 ? 25.087 -8.770 -5.480 1.00 47.59 113 ILE A CA 1
ATOM 855 C C . ILE A 1 113 ? 24.597 -10.133 -4.981 1.00 47.59 113 ILE A C 1
ATOM 857 O O . ILE A 1 113 ? 25.217 -10.756 -4.125 1.00 47.59 113 ILE A O 1
ATOM 861 N N . VAL A 1 114 ? 23.448 -10.566 -5.484 1.00 48.75 114 VAL A N 1
ATOM 862 C CA . VAL A 1 114 ? 22.961 -11.934 -5.349 1.00 48.75 114 VAL A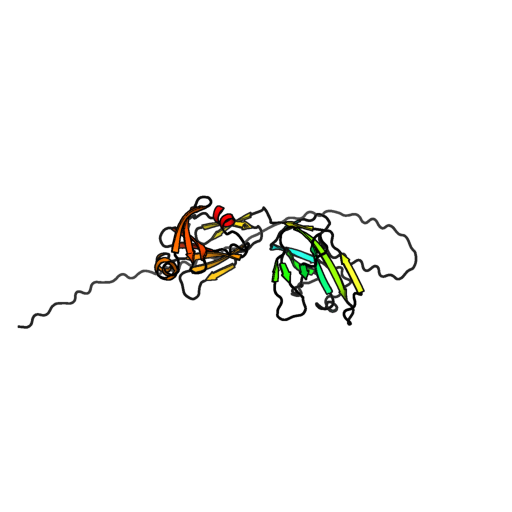 CA 1
ATOM 863 C C . VAL A 1 114 ? 23.202 -12.561 -6.709 1.00 48.75 114 VAL A C 1
ATOM 865 O O . VAL A 1 114 ? 22.542 -12.177 -7.666 1.00 48.75 114 VAL A O 1
ATOM 868 N N . ASP A 1 115 ? 24.224 -13.409 -6.790 1.00 51.81 115 ASP A N 1
ATOM 869 C CA . ASP A 1 115 ? 24.703 -14.162 -7.955 1.00 51.81 115 ASP A CA 1
ATOM 870 C C . ASP A 1 115 ? 23.872 -14.049 -9.259 1.00 51.81 115 ASP A C 1
ATOM 872 O O . ASP A 1 115 ? 22.692 -14.391 -9.312 1.00 51.81 115 ASP A O 1
ATOM 876 N N . GLU A 1 116 ? 24.559 -13.644 -10.337 1.00 60.00 116 GLU A N 1
ATOM 877 C CA . GLU A 1 116 ? 24.124 -13.676 -11.747 1.00 60.00 116 GLU A CA 1
ATOM 878 C C . GLU A 1 116 ? 23.023 -12.681 -12.187 1.00 60.00 116 GLU A C 1
ATOM 880 O O . GLU A 1 116 ? 21.828 -12.916 -12.057 1.00 60.00 116 GLU A O 1
ATOM 885 N N . TYR A 1 117 ? 23.458 -11.600 -12.855 1.00 66.69 117 TYR A N 1
ATOM 886 C CA . TYR A 1 117 ? 22.748 -10.857 -13.920 1.00 66.69 117 TYR A CA 1
ATOM 887 C C . TYR A 1 117 ? 21.251 -10.559 -13.720 1.00 66.69 117 TYR A C 1
ATOM 889 O O . TYR A 1 117 ? 20.484 -10.563 -14.685 1.00 66.69 117 TYR A O 1
ATOM 897 N N . ARG A 1 118 ? 20.818 -10.278 -12.497 1.00 72.62 118 ARG A N 1
ATOM 898 C CA . ARG A 1 118 ? 19.411 -10.056 -12.170 1.00 72.62 118 ARG A CA 1
ATOM 899 C C . ARG A 1 118 ? 19.286 -8.916 -11.184 1.00 72.62 118 ARG A C 1
ATOM 901 O O . ARG A 1 118 ? 20.109 -8.777 -10.287 1.00 72.62 118 ARG A O 1
ATOM 908 N N . PHE A 1 119 ? 18.220 -8.145 -11.326 1.00 76.44 119 PHE A N 1
ATOM 909 C CA . PHE A 1 119 ? 17.759 -7.288 -10.249 1.00 76.44 119 PHE A CA 1
ATOM 910 C C . PHE A 1 119 ? 16.259 -7.434 -10.050 1.00 76.44 119 PHE A C 1
ATOM 912 O O . PHE A 1 119 ? 15.522 -7.895 -10.930 1.00 76.44 119 PHE A O 1
ATOM 919 N N . ASP A 1 120 ? 15.831 -7.022 -8.868 1.00 80.50 120 ASP A N 1
ATOM 920 C CA . ASP A 1 120 ? 14.450 -7.100 -8.453 1.00 80.50 120 ASP A CA 1
ATOM 921 C C . ASP A 1 120 ? 13.760 -5.752 -8.610 1.00 80.50 120 ASP A C 1
ATOM 923 O O . ASP A 1 120 ? 14.258 -4.716 -8.174 1.00 80.50 120 ASP A O 1
ATOM 927 N N . TRP A 1 121 ? 12.581 -5.774 -9.219 1.00 86.00 121 TRP A N 1
ATOM 928 C CA . TRP A 1 121 ? 11.721 -4.612 -9.355 1.00 86.00 121 TRP A CA 1
ATOM 929 C C . TRP A 1 121 ? 10.349 -4.904 -8.762 1.00 86.00 121 TRP A C 1
ATOM 931 O O . TRP A 1 121 ? 9.726 -5.912 -9.080 1.00 86.00 121 TRP A O 1
ATOM 941 N N . ILE A 1 122 ? 9.848 -4.003 -7.922 1.00 83.56 122 ILE A N 1
ATOM 942 C CA . ILE A 1 122 ? 8.470 -4.064 -7.432 1.00 83.56 122 ILE A CA 1
ATOM 943 C C . ILE A 1 122 ? 7.577 -3.352 -8.448 1.00 83.56 122 ILE A C 1
ATOM 945 O O . ILE A 1 122 ? 7.669 -2.131 -8.604 1.00 83.56 122 ILE A O 1
ATOM 949 N N . ALA A 1 123 ? 6.706 -4.101 -9.126 1.00 86.06 123 ALA A N 1
ATOM 950 C CA . ALA A 1 123 ? 5.830 -3.551 -10.153 1.00 86.06 123 ALA A CA 1
ATOM 951 C C . ALA A 1 123 ? 5.016 -2.366 -9.618 1.00 86.06 123 ALA A C 1
ATOM 953 O O . ALA A 1 123 ? 4.398 -2.414 -8.553 1.00 86.06 123 ALA A O 1
ATOM 954 N N . GLY A 1 124 ? 5.044 -1.271 -10.373 1.00 84.06 124 GLY A N 1
ATOM 955 C CA . GLY A 1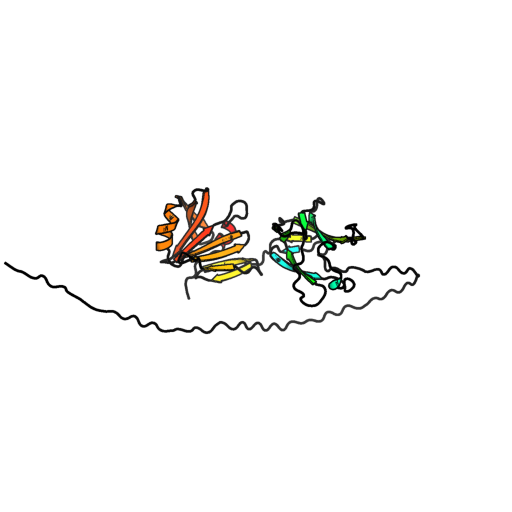 124 ? 4.397 -0.016 -10.009 1.00 84.06 124 GLY A CA 1
ATOM 956 C C . GLY A 1 124 ? 5.261 0.962 -9.211 1.00 84.06 124 GLY A C 1
ATOM 957 O O . GLY A 1 124 ? 4.879 2.125 -9.131 1.00 84.06 124 GLY A O 1
ATOM 958 N N . ASN A 1 125 ? 6.427 0.561 -8.693 1.00 86.25 125 ASN A N 1
ATOM 959 C CA . ASN A 1 125 ? 7.364 1.473 -8.031 1.00 86.25 125 ASN A CA 1
ATOM 960 C C . ASN A 1 125 ? 8.458 1.934 -9.002 1.00 86.25 125 ASN A C 1
ATOM 962 O O . ASN A 1 125 ? 9.150 1.117 -9.601 1.00 86.25 125 ASN A O 1
ATOM 966 N N . LEU A 1 126 ? 8.635 3.243 -9.131 1.00 89.38 126 LEU A N 1
ATOM 967 C CA . LEU A 1 126 ? 9.675 3.898 -9.923 1.00 89.38 126 LEU A CA 1
ATOM 968 C C . LEU A 1 126 ? 10.392 4.954 -9.079 1.00 89.38 126 LEU A C 1
ATOM 970 O O . LEU A 1 126 ? 9.970 5.280 -7.969 1.00 89.38 126 LEU A O 1
ATOM 974 N N . THR A 1 127 ? 11.443 5.537 -9.637 1.00 85.94 127 THR A N 1
ATOM 975 C CA . THR A 1 127 ? 12.087 6.753 -9.139 1.00 85.94 127 THR A CA 1
ATOM 976 C C . THR A 1 127 ? 12.254 7.767 -10.269 1.00 85.94 127 THR A C 1
ATOM 978 O O . THR A 1 127 ? 12.076 7.457 -11.447 1.00 85.94 127 THR A O 1
ATOM 981 N N . ASN A 1 128 ? 12.602 9.004 -9.929 1.00 84.12 128 ASN A N 1
ATOM 982 C CA . ASN A 1 128 ? 12.835 10.044 -10.935 1.00 84.12 128 ASN A CA 1
ATOM 983 C C . ASN A 1 128 ? 14.175 9.854 -11.665 1.00 84.12 128 ASN A C 1
ATOM 985 O O . ASN A 1 128 ? 14.297 10.220 -12.829 1.00 84.12 128 ASN A O 1
ATOM 989 N N . SER A 1 129 ? 15.188 9.336 -10.965 1.00 81.44 129 SER A N 1
ATOM 990 C CA . SER A 1 129 ? 16.525 9.058 -11.493 1.00 81.44 129 SER A CA 1
ATOM 991 C C . SER A 1 129 ? 17.251 8.026 -10.620 1.00 81.44 129 SER A C 1
ATOM 993 O O . SER A 1 129 ? 16.840 7.760 -9.489 1.00 81.44 129 SER A O 1
ATOM 995 N N . CYS A 1 130 ? 18.339 7.453 -11.148 1.00 76.94 130 CYS A N 1
ATOM 996 C CA . CYS A 1 130 ? 19.211 6.504 -10.434 1.00 76.94 130 CYS A CA 1
ATOM 997 C C . CYS A 1 130 ? 20.536 7.123 -9.962 1.00 76.94 130 CYS A C 1
ATOM 999 O O . CYS A 1 130 ? 21.457 6.401 -9.587 1.00 76.94 130 CYS A O 1
ATOM 1001 N N . SER A 1 131 ? 20.658 8.453 -10.018 1.00 67.19 131 SER A N 1
ATOM 1002 C CA . SER A 1 131 ? 21.938 9.168 -9.949 1.00 67.19 131 SER A CA 1
ATOM 1003 C C . SER A 1 131 ? 22.143 10.036 -8.700 1.00 67.19 131 SER A C 1
ATOM 1005 O O . SER A 1 131 ? 23.104 10.803 -8.666 1.00 67.19 131 SER A O 1
ATOM 1007 N N . GLY A 1 132 ? 21.274 9.967 -7.683 1.00 60.03 132 GLY A N 1
ATOM 1008 C CA . GLY A 1 132 ? 21.297 10.931 -6.576 1.00 60.03 132 GLY A CA 1
ATOM 1009 C C . GLY A 1 132 ? 20.961 10.384 -5.188 1.00 60.03 132 GLY A C 1
ATOM 1010 O O . GLY A 1 132 ? 20.445 9.284 -5.024 1.00 60.03 132 GLY A O 1
ATOM 1011 N N . THR A 1 133 ? 21.240 11.213 -4.177 1.00 55.34 133 THR A N 1
ATOM 1012 C CA . THR A 1 133 ? 20.938 10.989 -2.750 1.00 55.34 133 THR A CA 1
ATOM 1013 C C . THR A 1 133 ? 19.483 11.308 -2.375 1.00 55.34 133 THR A C 1
ATOM 1015 O O . THR A 1 133 ? 19.103 11.179 -1.215 1.00 55.34 133 THR A O 1
ATOM 1018 N N . SER A 1 134 ? 18.654 11.721 -3.339 1.00 56.06 134 SER A N 1
ATOM 1019 C CA . SER A 1 134 ? 17.258 12.131 -3.140 1.00 56.06 134 SER A CA 1
ATOM 1020 C C . SER A 1 134 ? 16.327 11.503 -4.181 1.00 56.06 134 SER A C 1
ATOM 1022 O O . SER A 1 134 ? 15.607 12.181 -4.917 1.00 56.06 134 SER A O 1
ATOM 1024 N N . ASN A 1 135 ? 16.321 10.174 -4.239 1.00 65.19 135 ASN A N 1
ATOM 1025 C CA . ASN A 1 135 ? 15.382 9.447 -5.084 1.00 65.19 135 ASN A CA 1
ATOM 1026 C C . ASN A 1 135 ? 13.979 9.564 -4.477 1.00 65.19 135 ASN A C 1
ATOM 1028 O O . ASN A 1 135 ? 13.692 9.004 -3.420 1.00 65.19 135 ASN A O 1
ATOM 1032 N N . THR A 1 136 ? 13.092 10.312 -5.134 1.00 72.06 136 THR A N 1
ATOM 1033 C CA . THR A 1 136 ? 11.668 10.282 -4.785 1.00 72.06 136 THR A CA 1
ATOM 1034 C C . THR A 1 136 ? 11.029 9.090 -5.478 1.00 72.06 136 THR A C 1
ATOM 1036 O O . THR A 1 136 ? 11.238 8.863 -6.669 1.00 72.06 136 THR A O 1
ATOM 1039 N N . SER A 1 137 ? 10.291 8.292 -4.708 1.00 79.31 137 SER A N 1
ATOM 1040 C CA . SER A 1 137 ? 9.539 7.169 -5.255 1.00 79.31 137 SER A CA 1
ATOM 1041 C C . SER A 1 137 ? 8.313 7.695 -6.001 1.00 79.31 137 SER A C 1
ATOM 1043 O O . SER A 1 137 ? 7.509 8.448 -5.448 1.00 79.31 137 SER A O 1
ATOM 1045 N N . ILE A 1 138 ? 8.177 7.290 -7.258 1.00 82.12 138 ILE A N 1
ATOM 1046 C CA . ILE A 1 138 ? 6.996 7.502 -8.088 1.00 82.12 138 ILE A CA 1
ATOM 1047 C C . ILE A 1 138 ? 6.208 6.196 -8.092 1.00 82.12 138 ILE A C 1
ATOM 1049 O O . ILE A 1 138 ? 6.768 5.132 -8.339 1.00 82.12 138 ILE A O 1
ATOM 1053 N N . ARG A 1 139 ? 4.894 6.270 -7.872 1.00 81.19 139 ARG A N 1
ATOM 1054 C CA . ARG A 1 139 ? 4.005 5.125 -8.084 1.00 81.19 139 ARG A CA 1
ATOM 1055 C C . ARG A 1 139 ? 3.249 5.264 -9.391 1.00 81.19 139 ARG A C 1
ATOM 1057 O O . ARG A 1 139 ? 2.643 6.303 -9.653 1.00 81.19 139 ARG A O 1
ATOM 1064 N N . LEU A 1 140 ? 3.279 4.213 -10.199 1.00 82.50 140 LEU A N 1
ATOM 1065 C CA . LEU A 1 140 ? 2.508 4.144 -11.429 1.00 82.50 140 LEU A CA 1
ATOM 1066 C C . LEU A 1 140 ? 1.026 3.909 -11.112 1.00 82.50 140 LEU A C 1
ATOM 1068 O O . LEU A 1 140 ? 0.709 3.027 -10.310 1.00 82.50 140 LEU A O 1
ATOM 1072 N N . PRO A 1 141 ? 0.107 4.656 -11.748 1.00 81.00 141 PRO A N 1
ATOM 1073 C CA . PRO A 1 141 ? -1.297 4.278 -11.749 1.00 81.00 141 PRO A CA 1
ATOM 1074 C C . PRO A 1 141 ? -1.508 2.992 -12.565 1.00 81.00 141 PRO A C 1
ATOM 1076 O O . PRO A 1 141 ? -0.624 2.543 -13.289 1.00 81.00 141 PRO A O 1
ATOM 1079 N N . LEU A 1 142 ? -2.699 2.400 -12.471 1.00 84.19 142 LEU A N 1
ATOM 1080 C CA . LEU A 1 142 ? -3.088 1.304 -13.359 1.00 84.19 142 LEU A CA 1
ATOM 1081 C C . LEU A 1 142 ? -3.095 1.782 -14.813 1.00 84.19 142 LEU A C 1
ATOM 1083 O O . LEU A 1 142 ? -3.500 2.911 -15.104 1.00 84.19 142 LEU A O 1
ATOM 1087 N N . GLY A 1 143 ? -2.673 0.921 -15.734 1.00 89.25 143 GLY A N 1
ATOM 1088 C CA . GLY A 1 143 ? -2.607 1.289 -17.143 1.00 89.25 143 GLY A CA 1
ATOM 1089 C C . GLY A 1 143 ? -1.666 0.424 -17.963 1.00 89.25 143 GLY A C 1
ATOM 1090 O O . GLY A 1 143 ? -1.123 -0.562 -17.476 1.00 89.25 143 GLY A O 1
ATOM 1091 N N . LYS A 1 144 ? -1.484 0.812 -19.226 1.00 94.12 144 LYS A N 1
ATOM 1092 C CA . LYS A 1 144 ? -0.619 0.125 -20.187 1.00 94.12 144 LYS A CA 1
ATOM 1093 C C . LYS A 1 144 ? 0.728 0.847 -20.300 1.00 94.12 144 LYS A C 1
ATOM 1095 O O . LYS A 1 144 ? 0.763 2.058 -20.547 1.00 94.12 144 LYS A O 1
ATOM 1100 N N . TYR A 1 145 ? 1.816 0.100 -20.138 1.00 96.00 145 TYR A N 1
ATOM 1101 C CA . TYR A 1 145 ? 3.181 0.610 -20.014 1.00 96.00 145 TYR A CA 1
ATOM 1102 C C . TYR A 1 145 ? 4.182 -0.196 -20.835 1.00 96.00 145 TYR A C 1
ATOM 1104 O O . TYR A 1 145 ? 3.925 -1.335 -21.211 1.00 96.00 145 TYR A O 1
ATOM 1112 N N . GLN A 1 146 ? 5.338 0.407 -21.094 1.00 94.81 146 GLN A N 1
ATOM 1113 C CA . GLN A 1 146 ? 6.485 -0.234 -21.722 1.00 94.81 146 GLN A CA 1
ATOM 1114 C C . GLN A 1 146 ? 7.756 0.196 -20.983 1.00 94.81 146 GLN A C 1
ATOM 1116 O O . GLN A 1 146 ? 7.987 1.384 -20.761 1.00 94.81 146 GLN A O 1
ATOM 1121 N N . ILE A 1 147 ? 8.590 -0.772 -20.611 1.00 92.19 147 ILE A N 1
ATOM 1122 C CA . ILE A 1 147 ? 9.966 -0.545 -20.157 1.00 92.19 147 ILE A CA 1
ATOM 1123 C C . ILE A 1 147 ? 10.864 -0.343 -21.381 1.00 92.19 147 ILE A C 1
ATOM 1125 O O . ILE A 1 147 ? 10.828 -1.138 -22.331 1.00 92.19 147 ILE A O 1
ATOM 1129 N N . ILE A 1 148 ? 11.681 0.705 -21.329 1.00 91.06 148 ILE A N 1
ATOM 1130 C CA . ILE A 1 148 ? 12.724 1.054 -22.287 1.00 91.06 148 ILE A CA 1
ATOM 1131 C C . ILE A 1 148 ? 14.065 0.958 -21.568 1.00 91.06 148 ILE A C 1
ATOM 1133 O O . ILE A 1 148 ? 14.367 1.751 -20.679 1.00 91.06 148 ILE A O 1
ATOM 1137 N N . PHE A 1 149 ? 14.887 0.008 -21.991 1.00 88.19 149 PHE A N 1
ATOM 1138 C CA . PHE A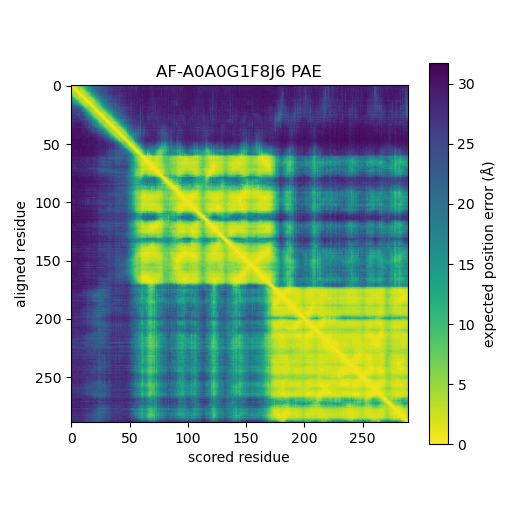 1 149 ? 16.274 -0.081 -21.569 1.00 88.19 149 PHE A CA 1
ATOM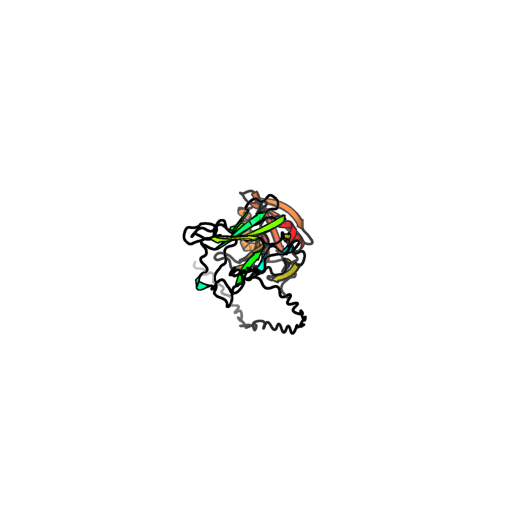 1139 C C . PHE A 1 149 ? 17.151 0.748 -22.505 1.00 88.19 149 PHE A C 1
ATOM 1141 O O . PHE A 1 149 ? 17.105 0.553 -23.721 1.00 88.19 149 PHE A O 1
ATOM 1148 N N . THR A 1 150 ? 17.952 1.650 -21.947 1.00 86.69 150 THR A N 1
ATOM 1149 C CA . THR A 1 150 ? 18.920 2.466 -22.685 1.00 86.69 150 THR A CA 1
ATOM 1150 C C . THR A 1 150 ? 20.312 2.269 -22.107 1.00 86.69 150 THR A C 1
ATOM 1152 O O . THR A 1 150 ? 20.505 2.422 -20.903 1.00 86.69 150 THR A O 1
ATOM 1155 N N . GLU A 1 151 ? 21.267 1.969 -22.981 1.00 83.62 151 GLU A N 1
ATOM 1156 C CA . GLU A 1 151 ? 22.694 1.914 -22.674 1.00 83.62 151 GLU A CA 1
ATOM 1157 C C . GLU A 1 151 ? 23.360 3.208 -23.150 1.00 83.62 151 GLU A C 1
ATOM 1159 O O . GLU A 1 151 ? 23.043 3.714 -24.238 1.00 83.62 151 GLU A O 1
ATOM 1164 N N . LEU A 1 152 ? 24.252 3.748 -22.323 1.00 82.94 152 LEU A N 1
ATOM 1165 C CA . LEU A 1 152 ? 25.017 4.956 -22.588 1.00 82.94 152 LEU A CA 1
ATOM 1166 C C . LEU A 1 152 ? 26.520 4.653 -22.624 1.00 82.94 152 LEU A C 1
ATOM 1168 O O . LEU A 1 152 ? 27.011 3.813 -21.874 1.00 82.94 152 LEU A O 1
ATOM 1172 N N . ASP A 1 153 ? 27.261 5.379 -23.459 1.00 80.38 153 ASP A N 1
ATOM 1173 C CA . ASP A 1 153 ? 28.722 5.420 -23.381 1.00 80.38 153 ASP A CA 1
ATOM 1174 C C . 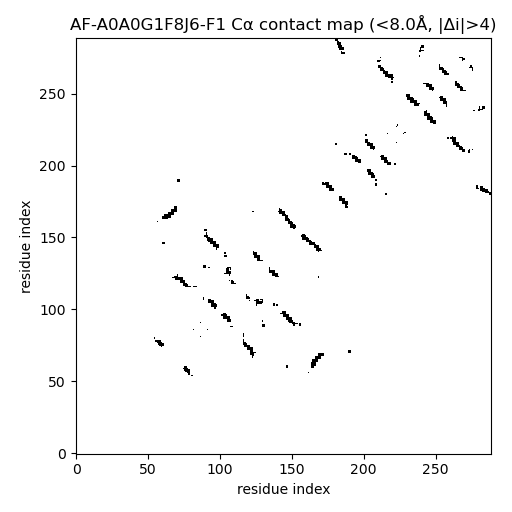ASP A 1 153 ? 29.192 6.228 -22.157 1.00 80.38 153 ASP A C 1
ATOM 1176 O O . ASP A 1 153 ? 28.410 6.901 -21.483 1.00 80.38 153 ASP A O 1
ATOM 1180 N N . SER A 1 154 ? 30.500 6.222 -21.888 1.00 79.81 154 SER A N 1
ATOM 1181 C CA . SER A 1 154 ? 31.102 6.971 -20.774 1.00 79.81 154 SER A CA 1
ATOM 1182 C C . SER A 1 154 ? 30.865 8.488 -20.819 1.00 79.81 154 SER A C 1
ATOM 1184 O O . SER A 1 154 ? 31.080 9.164 -19.817 1.00 79.81 154 SER A O 1
ATOM 1186 N N . ASN A 1 155 ? 30.452 9.033 -21.966 1.00 81.25 155 ASN A N 1
ATOM 1187 C CA . ASN A 1 155 ? 30.128 10.446 -22.150 1.00 81.25 155 ASN A CA 1
ATOM 1188 C C . ASN A 1 155 ? 28.619 10.720 -22.000 1.00 81.25 155 ASN A C 1
ATOM 1190 O O . ASN A 1 155 ? 28.190 11.865 -22.142 1.00 81.25 155 ASN A O 1
ATOM 1194 N N . GLY A 1 156 ? 27.811 9.692 -21.722 1.00 80.44 156 GLY A N 1
ATOM 1195 C CA . GLY A 1 156 ? 26.359 9.777 -21.592 1.00 80.44 156 GLY A CA 1
ATOM 1196 C C . GLY A 1 156 ? 25.596 9.711 -22.919 1.00 80.44 156 GLY A C 1
ATOM 1197 O O . GLY A 1 156 ? 24.387 9.951 -22.932 1.00 80.44 156 GLY A O 1
ATOM 1198 N N . ASN A 1 157 ? 26.250 9.397 -24.042 1.00 83.88 157 ASN A N 1
ATOM 1199 C CA . ASN A 1 157 ? 25.564 9.252 -25.327 1.00 83.88 157 ASN A CA 1
ATOM 1200 C C . ASN A 1 157 ? 24.894 7.888 -25.429 1.00 83.88 157 ASN A C 1
ATOM 1202 O O . ASN A 1 157 ? 25.480 6.874 -25.067 1.00 83.88 157 ASN A O 1
ATOM 1206 N N . LYS A 1 158 ? 23.693 7.845 -26.009 1.00 85.25 158 LYS A N 1
ATOM 1207 C CA . LYS A 1 158 ? 22.961 6.593 -26.235 1.00 85.25 158 LYS A CA 1
ATOM 1208 C C . LYS A 1 158 ? 23.703 5.710 -27.234 1.00 85.25 158 LYS A C 1
ATOM 1210 O O . LYS A 1 158 ? 23.828 6.079 -28.400 1.00 85.25 158 LYS A O 1
ATOM 1215 N N . THR A 1 159 ? 24.126 4.534 -26.795 1.00 83.69 159 THR A N 1
ATOM 1216 C CA . THR A 1 159 ? 24.748 3.514 -27.650 1.00 83.69 159 THR A CA 1
ATOM 1217 C C . THR A 1 159 ? 23.726 2.482 -28.099 1.00 83.69 159 THR A C 1
ATOM 1219 O O . THR A 1 159 ? 23.797 1.988 -29.225 1.00 83.69 159 THR A O 1
ATOM 1222 N N . ARG A 1 160 ? 22.734 2.186 -27.250 1.00 82.88 160 ARG A N 1
ATOM 1223 C CA . ARG A 1 160 ? 21.727 1.164 -27.532 1.00 82.88 160 ARG A CA 1
ATOM 1224 C C . ARG A 1 160 ? 20.399 1.437 -26.841 1.00 82.88 160 ARG A C 1
ATOM 1226 O O . ARG A 1 160 ? 20.335 2.012 -25.757 1.00 82.88 160 ARG A O 1
ATOM 1233 N N . THR A 1 161 ? 19.311 0.975 -27.454 1.00 84.44 161 THR A N 1
ATOM 1234 C CA . THR A 1 161 ? 17.984 0.974 -26.833 1.00 84.44 161 THR A CA 1
ATOM 1235 C C . THR A 1 161 ? 17.244 -0.323 -27.138 1.00 84.44 161 THR A C 1
ATOM 1237 O O . THR A 1 161 ? 17.172 -0.740 -28.291 1.00 84.44 161 THR A O 1
ATOM 1240 N N . THR A 1 162 ? 16.670 -0.941 -26.107 1.00 86.00 162 THR A N 1
ATOM 1241 C CA . THR A 1 162 ? 15.814 -2.131 -26.215 1.00 86.00 162 THR A CA 1
ATOM 1242 C C . THR A 1 162 ? 14.475 -1.844 -25.547 1.00 86.00 162 THR A C 1
ATOM 1244 O O . THR A 1 162 ? 14.416 -1.152 -24.532 1.00 86.00 162 THR A O 1
ATOM 1247 N N . LYS A 1 163 ? 13.384 -2.358 -26.117 1.00 89.69 163 LYS A N 1
ATOM 1248 C CA . LYS A 1 163 ? 12.031 -2.168 -25.589 1.00 89.69 163 LYS A CA 1
ATOM 1249 C C . LYS A 1 163 ? 11.426 -3.504 -25.186 1.00 89.69 163 LYS A C 1
ATOM 1251 O O . LYS A 1 163 ? 11.602 -4.500 -25.879 1.00 89.69 163 LYS A O 1
ATOM 1256 N N . SER A 1 164 ? 10.694 -3.484 -24.083 1.00 89.44 164 SER A N 1
ATOM 1257 C CA . SER A 1 164 ? 9.777 -4.559 -23.693 1.00 89.44 164 SER A CA 1
ATOM 1258 C C . SER A 1 164 ? 8.556 -4.612 -24.618 1.00 89.44 164 SER A C 1
ATOM 1260 O O . SER A 1 164 ? 8.310 -3.680 -25.392 1.00 89.44 164 SER A O 1
ATOM 1262 N N . GLY A 1 165 ? 7.764 -5.679 -24.521 1.00 90.62 165 GLY A N 1
ATOM 1263 C CA . GLY A 1 165 ? 6.375 -5.617 -24.962 1.00 90.62 165 GLY A CA 1
ATOM 1264 C C . GLY A 1 165 ? 5.571 -4.691 -24.051 1.00 90.62 165 GLY A C 1
ATOM 1265 O O . GLY A 1 165 ? 5.978 -4.394 -22.925 1.00 90.62 165 GLY A O 1
ATOM 1266 N N . TRP A 1 166 ? 4.432 -4.203 -24.530 1.00 93.94 166 TRP A N 1
ATOM 1267 C CA . TRP A 1 166 ? 3.553 -3.447 -23.658 1.00 93.94 166 TRP A CA 1
ATOM 1268 C C . TRP A 1 166 ? 2.879 -4.367 -22.645 1.00 93.94 166 TRP A C 1
ATOM 1270 O O . TRP A 1 166 ? 2.224 -5.330 -23.033 1.00 93.94 166 TRP A O 1
ATOM 1280 N N . PHE A 1 167 ? 2.941 -4.011 -21.371 1.00 93.56 167 PHE A N 1
ATOM 1281 C CA . PHE A 1 167 ? 2.280 -4.726 -20.286 1.00 93.56 167 PHE A CA 1
ATOM 1282 C C . PHE A 1 167 ? 1.202 -3.857 -19.645 1.00 93.56 167 PHE A C 1
ATOM 1284 O O . PHE A 1 167 ? 1.244 -2.626 -19.719 1.00 93.56 167 PHE A O 1
ATOM 1291 N N . ASN A 1 168 ? 0.234 -4.492 -19.000 1.00 91.62 168 ASN A N 1
ATOM 1292 C CA . ASN A 1 168 ? -0.741 -3.818 -18.164 1.00 91.62 168 ASN A CA 1
ATOM 1293 C C . ASN A 1 168 ? -0.296 -3.920 -16.711 1.00 91.62 168 ASN A C 1
ATOM 1295 O O . ASN A 1 168 ? -0.011 -5.004 -16.208 1.00 91.62 168 ASN A O 1
ATOM 1299 N N . LEU A 1 169 ? -0.271 -2.787 -16.028 1.00 88.69 169 LEU A N 1
ATOM 1300 C CA . LEU A 1 169 ? -0.175 -2.757 -14.586 1.00 88.69 169 LEU A CA 1
ATOM 1301 C C . LEU A 1 169 ? -1.586 -2.939 -14.021 1.00 88.69 169 LEU A C 1
ATOM 1303 O O . LEU A 1 169 ? -2.463 -2.098 -14.244 1.00 88.69 169 LEU A O 1
ATOM 1307 N N . VAL A 1 170 ? -1.799 -4.058 -13.339 1.00 85.12 170 VAL A N 1
ATOM 1308 C CA . VAL A 1 170 ? -3.081 -4.479 -12.770 1.00 85.12 170 VAL A CA 1
ATOM 1309 C C . VAL A 1 170 ? -2.993 -4.520 -11.244 1.00 85.12 170 VAL A C 1
ATOM 1311 O O . VAL A 1 170 ? -1.910 -4.555 -10.666 1.00 85.12 170 VAL A O 1
ATOM 1314 N N . THR A 1 171 ? -4.128 -4.527 -10.557 1.00 76.00 171 THR A N 1
ATOM 1315 C CA . THR A 1 171 ? -4.176 -4.954 -9.153 1.00 76.00 171 THR A CA 1
ATOM 1316 C C . THR A 1 171 ? -4.418 -6.454 -9.109 1.00 76.00 171 THR A C 1
ATOM 1318 O O . THR A 1 171 ? -5.307 -6.931 -9.816 1.00 76.00 171 THR A O 1
ATOM 1321 N N . SER A 1 172 ? -3.695 -7.179 -8.254 1.00 67.12 172 SER A N 1
ATOM 1322 C CA . SER A 1 172 ? -4.070 -8.556 -7.926 1.00 67.12 172 SER A CA 1
ATOM 1323 C C . SER A 1 172 ? -5.514 -8.582 -7.428 1.00 67.12 172 SER A C 1
ATOM 1325 O O . SER A 1 172 ? -5.869 -7.819 -6.527 1.00 67.12 172 SER A O 1
ATOM 1327 N N . THR A 1 173 ? -6.360 -9.438 -8.002 1.00 65.19 173 THR A N 1
ATOM 1328 C CA . THR A 1 173 ? -7.647 -9.792 -7.379 1.00 65.19 173 THR A CA 1
ATOM 1329 C C . THR A 1 173 ? -7.485 -10.918 -6.364 1.00 65.19 173 THR A C 1
ATOM 1331 O O . THR A 1 173 ? -8.431 -11.218 -5.641 1.00 65.19 173 THR A O 1
ATOM 1334 N N . ALA A 1 174 ? -6.320 -11.574 -6.327 1.00 74.69 174 ALA A N 1
ATOM 1335 C CA . ALA A 1 174 ? -6.045 -12.634 -5.376 1.00 74.69 174 ALA A CA 1
ATOM 1336 C C . ALA A 1 174 ? -5.685 -12.008 -4.028 1.00 74.69 174 ALA A C 1
ATOM 1338 O O . ALA A 1 174 ? -4.653 -11.347 -3.885 1.00 74.69 174 ALA A O 1
ATOM 1339 N N . THR A 1 175 ? -6.527 -12.232 -3.027 1.00 86.31 175 THR A N 1
ATOM 1340 C CA . THR A 1 175 ? -6.255 -11.831 -1.649 1.00 86.31 175 THR A CA 1
ATOM 1341 C C . THR A 1 175 ? -5.886 -13.035 -0.797 1.00 86.31 175 THR A C 1
ATOM 1343 O O . THR A 1 175 ? -6.183 -14.179 -1.143 1.00 86.31 175 THR A O 1
ATOM 1346 N N . TYR A 1 176 ? -5.237 -12.770 0.329 1.00 89.56 176 TYR A N 1
ATOM 1347 C CA . TYR A 1 176 ? -5.113 -13.719 1.422 1.00 89.56 176 TYR A CA 1
ATOM 1348 C C . TYR A 1 176 ? -5.689 -13.101 2.697 1.00 89.56 176 TYR A C 1
ATOM 1350 O O . TYR A 1 176 ? -5.639 -11.883 2.898 1.00 89.56 176 TYR A O 1
ATOM 1358 N N . THR A 1 177 ? -6.200 -13.949 3.587 1.00 95.19 177 THR A N 1
ATOM 1359 C CA . THR A 1 177 ? -6.679 -13.512 4.895 1.00 95.19 177 THR A CA 1
ATOM 1360 C C . THR A 1 177 ? -5.490 -13.255 5.821 1.00 95.19 177 THR A C 1
ATOM 1362 O O . THR A 1 177 ? -4.878 -14.184 6.350 1.00 95.19 177 THR A O 1
ATOM 1365 N N . TYR A 1 178 ? -5.180 -11.986 6.067 1.00 94.50 178 TYR A N 1
ATOM 1366 C CA . TYR A 1 178 ? -4.306 -11.582 7.157 1.00 94.50 178 TYR A CA 1
ATOM 1367 C C . TYR A 1 178 ? -5.026 -11.768 8.488 1.00 94.50 178 TYR A C 1
ATOM 1369 O O . TYR A 1 178 ? -6.156 -11.306 8.647 1.00 94.50 178 TYR A O 1
ATOM 1377 N N . LYS A 1 179 ? -4.379 -12.431 9.449 1.00 95.69 179 LYS A N 1
ATOM 1378 C CA . LYS A 1 179 ? -4.915 -12.678 10.789 1.00 95.69 179 LYS A CA 1
ATOM 1379 C C . LYS A 1 179 ? -3.867 -12.322 11.833 1.00 95.69 179 LYS A C 1
ATOM 1381 O O . LYS A 1 179 ? -2.895 -13.051 12.001 1.00 95.69 179 LYS A O 1
ATOM 1386 N N . ASN A 1 180 ? -4.095 -11.234 12.557 1.00 94.69 180 ASN A N 1
ATOM 1387 C CA . ASN A 1 180 ? -3.269 -10.831 13.689 1.00 94.69 180 ASN A CA 1
ATOM 1388 C C . ASN A 1 180 ? -4.087 -9.946 14.638 1.00 94.69 180 ASN A C 1
ATOM 1390 O O . ASN A 1 180 ? -5.182 -9.509 14.296 1.00 94.69 180 ASN A O 1
ATOM 1394 N N . HIS A 1 181 ? -3.585 -9.707 15.845 1.00 95.19 181 HIS A N 1
ATOM 1395 C CA . HIS A 1 181 ? -4.167 -8.798 16.840 1.00 95.19 181 HIS A CA 1
ATOM 1396 C C . HIS A 1 181 ? -5.681 -8.941 17.083 1.00 95.19 181 HIS A C 1
ATOM 1398 O O . HIS A 1 181 ? -6.391 -7.951 17.267 1.00 95.19 181 HIS A O 1
ATOM 1404 N N . GLY A 1 182 ? -6.207 -10.166 17.030 1.00 95.25 182 GLY A N 1
ATOM 1405 C CA . GLY A 1 182 ? -7.629 -10.454 17.240 1.00 95.25 182 GLY A CA 1
ATOM 1406 C C . GLY A 1 182 ? -8.577 -10.029 16.108 1.00 95.25 182 GLY A C 1
ATOM 1407 O O . GLY A 1 182 ? -9.797 -10.015 16.305 1.00 95.25 182 GLY A O 1
ATOM 1408 N N . PHE A 1 183 ? -8.053 -9.707 14.923 1.00 96.31 183 PHE A N 1
ATOM 1409 C CA . PHE A 1 183 ? -8.844 -9.405 13.730 1.00 96.31 183 PHE A CA 1
ATOM 1410 C C . PHE A 1 183 ? -8.374 -10.196 12.501 1.00 96.31 183 PHE A C 1
ATOM 1412 O O . PHE A 1 183 ? -7.295 -10.793 12.485 1.00 96.31 183 PHE A O 1
ATOM 1419 N N . THR A 1 184 ? -9.206 -10.194 11.462 1.00 96.69 184 THR A N 1
ATOM 1420 C CA . THR A 1 184 ? -8.837 -10.616 10.110 1.00 96.69 184 THR A CA 1
ATOM 1421 C C . THR A 1 184 ? -9.134 -9.529 9.087 1.00 96.69 184 THR A C 1
ATOM 1423 O O . THR A 1 184 ? -10.065 -8.744 9.278 1.00 96.69 184 THR A O 1
ATOM 1426 N N . MET A 1 185 ? -8.384 -9.514 7.988 1.00 95.38 185 MET A N 1
ATOM 1427 C CA . MET A 1 185 ? -8.593 -8.630 6.839 1.00 95.38 185 MET A CA 1
ATOM 1428 C C . MET A 1 185 ? -8.084 -9.303 5.563 1.00 95.38 185 MET A C 1
ATOM 1430 O O . MET A 1 185 ? -7.112 -10.048 5.621 1.00 95.38 185 MET A O 1
ATOM 1434 N N . GLU A 1 186 ? -8.699 -9.029 4.418 1.00 94.00 186 GLU A N 1
ATOM 1435 C CA . GLU A 1 186 ? -8.186 -9.504 3.131 1.00 94.00 186 GLU A CA 1
ATOM 1436 C C . GLU A 1 186 ? -7.144 -8.523 2.595 1.00 94.00 186 GLU A C 1
ATOM 1438 O O . GLU A 1 186 ? -7.431 -7.339 2.404 1.00 94.00 186 GLU A O 1
ATOM 1443 N N . LEU A 1 187 ? -5.932 -9.017 2.347 1.00 89.50 187 LEU A N 1
ATOM 1444 C CA . LEU A 1 187 ? -4.828 -8.238 1.793 1.00 89.50 187 LEU A CA 1
ATOM 1445 C C . LEU A 1 187 ? -4.400 -8.803 0.436 1.00 89.50 187 LEU A C 1
ATOM 1447 O O . LEU A 1 187 ? -4.582 -9.997 0.199 1.00 89.50 187 LEU A O 1
ATOM 1451 N N . PRO A 1 188 ? -3.817 -7.988 -0.461 1.00 85.56 188 PRO A N 1
ATOM 1452 C CA . PRO A 1 188 ? -3.276 -8.475 -1.726 1.00 85.56 188 PRO A CA 1
ATOM 1453 C C . PRO A 1 188 ? -2.259 -9.597 -1.503 1.00 85.56 188 PRO A C 1
ATOM 1455 O O . PRO A 1 188 ? -1.419 -9.507 -0.605 1.00 85.56 188 PRO A O 1
ATOM 1458 N N . SER A 1 189 ? -2.313 -10.640 -2.329 1.00 79.88 189 SER A N 1
ATOM 1459 C CA . SER A 1 189 ? -1.345 -11.740 -2.276 1.00 79.88 189 SER A CA 1
ATOM 1460 C C . SER A 1 189 ? 0.091 -11.218 -2.373 1.00 79.88 189 SER A C 1
ATOM 1462 O O . SER A 1 189 ? 0.395 -10.350 -3.187 1.00 79.88 189 SER A O 1
ATOM 1464 N N . GLY A 1 190 ? 0.978 -11.731 -1.517 1.00 75.81 190 GLY A N 1
ATOM 1465 C CA . GLY A 1 190 ? 2.385 -11.318 -1.455 1.00 75.81 190 GLY A CA 1
ATOM 1466 C C . GLY A 1 190 ? 2.652 -9.992 -0.730 1.00 75.81 190 GLY A C 1
ATOM 1467 O O . GLY A 1 190 ? 3.812 -9.686 -0.461 1.00 75.81 190 GLY A O 1
ATOM 1468 N N . TYR A 1 191 ? 1.623 -9.219 -0.366 1.00 82.38 191 TYR A N 1
ATOM 1469 C CA . TYR A 1 191 ? 1.798 -8.081 0.534 1.00 82.38 191 TYR A CA 1
ATOM 1470 C C . TYR A 1 191 ? 2.062 -8.577 1.958 1.00 82.38 191 TYR A C 1
ATOM 1472 O O . TYR A 1 191 ? 1.359 -9.455 2.441 1.00 82.38 191 TYR A O 1
ATOM 1480 N N . ILE A 1 192 ? 3.040 -7.989 2.646 1.00 85.56 192 ILE A N 1
ATOM 1481 C CA . ILE A 1 192 ? 3.336 -8.291 4.050 1.00 85.56 192 ILE A CA 1
ATOM 1482 C C . ILE A 1 192 ? 3.174 -6.991 4.848 1.00 85.56 192 ILE A C 1
ATOM 1484 O O . ILE A 1 192 ? 3.931 -6.047 4.603 1.00 85.56 192 ILE A O 1
ATOM 1488 N N . PRO A 1 193 ? 2.200 -6.898 5.776 1.00 88.69 193 PRO A N 1
ATOM 1489 C CA . PRO A 1 193 ? 2.063 -5.743 6.656 1.00 88.69 193 PRO A CA 1
ATOM 1490 C C . PRO A 1 193 ? 3.328 -5.503 7.474 1.00 88.69 193 PRO A C 1
ATOM 1492 O O . PRO A 1 193 ? 3.892 -6.431 8.051 1.00 88.69 193 PRO A O 1
ATOM 1495 N N . PHE A 1 194 ? 3.745 -4.242 7.555 1.00 87.81 194 PHE A N 1
ATOM 1496 C CA . PHE A 1 194 ? 4.786 -3.822 8.487 1.00 87.81 194 PHE A CA 1
ATOM 1497 C C . PHE A 1 194 ? 4.143 -3.388 9.802 1.00 87.81 194 PHE A C 1
ATOM 1499 O O . PHE A 1 194 ? 3.235 -2.551 9.791 1.00 87.81 194 PHE A O 1
ATOM 1506 N N . GLU A 1 195 ? 4.622 -3.948 10.912 1.00 93.19 195 GLU A N 1
ATOM 1507 C CA . GLU A 1 195 ? 4.117 -3.670 12.253 1.00 93.19 195 GLU A CA 1
ATOM 1508 C C . GLU A 1 195 ? 5.184 -3.044 13.145 1.00 93.19 195 GLU A C 1
ATOM 1510 O O . GLU A 1 195 ? 6.301 -3.549 13.252 1.00 93.19 195 GLU A O 1
ATOM 1515 N N . GLU A 1 196 ? 4.810 -1.979 13.846 1.00 92.94 196 GLU A N 1
ATOM 1516 C CA . GLU A 1 196 ? 5.699 -1.245 14.739 1.00 92.94 196 GLU A CA 1
ATOM 1517 C C . GLU A 1 196 ? 4.975 -0.893 16.038 1.00 92.94 196 GLU A C 1
ATOM 1519 O O . GLU A 1 196 ? 3.856 -0.379 16.028 1.00 92.94 196 GLU A O 1
ATOM 1524 N N . LYS A 1 197 ? 5.604 -1.170 17.183 1.00 94.56 197 LYS A N 1
ATOM 1525 C CA . LYS A 1 197 ? 5.077 -0.728 18.479 1.00 94.56 197 LYS A CA 1
ATOM 1526 C C . LYS A 1 197 ? 5.307 0.770 18.634 1.00 94.56 197 LYS A C 1
ATOM 1528 O O . LYS A 1 197 ? 6.429 1.234 18.472 1.00 94.56 197 LYS A O 1
ATOM 1533 N N . SER A 1 198 ? 4.269 1.501 19.017 1.00 90.56 198 SER A N 1
ATOM 1534 C CA . SER A 1 198 ? 4.368 2.937 19.272 1.00 90.56 198 SER A CA 1
ATOM 1535 C C . SER A 1 198 ? 5.249 3.222 20.494 1.00 90.56 198 SER A C 1
ATOM 1537 O O . SER A 1 198 ? 5.063 2.615 21.548 1.00 90.56 198 SER A O 1
ATOM 1539 N N . GLU A 1 199 ? 6.161 4.193 20.398 1.00 84.94 199 GLU A N 1
ATOM 1540 C CA . GLU A 1 199 ? 7.083 4.540 21.497 1.00 84.94 199 GLU A CA 1
ATOM 1541 C C . GLU A 1 199 ? 6.381 5.124 22.740 1.00 84.94 199 GLU A C 1
ATOM 1543 O O . GLU A 1 199 ? 6.903 5.036 23.850 1.00 84.94 199 GLU A O 1
ATOM 1548 N N . GLY A 1 200 ? 5.196 5.720 22.577 1.00 79.94 200 GLY A N 1
ATOM 1549 C CA . GLY A 1 200 ? 4.529 6.510 23.621 1.00 79.94 200 GLY A CA 1
ATOM 1550 C C . GLY A 1 200 ? 3.169 5.994 24.086 1.00 79.94 200 GLY A C 1
ATOM 1551 O O . GLY A 1 200 ? 2.493 6.688 24.846 1.00 79.94 200 GLY A O 1
ATOM 1552 N N . GLY A 1 201 ? 2.725 4.822 23.632 1.00 84.31 201 GLY A N 1
ATOM 1553 C CA . GLY A 1 201 ? 1.361 4.384 23.903 1.00 84.31 201 GLY A CA 1
ATOM 1554 C C . GLY A 1 201 ? 1.130 2.884 23.754 1.00 84.31 201 GLY A C 1
ATOM 1555 O O . GLY A 1 201 ? 1.965 2.167 23.204 1.00 84.31 201 GLY A O 1
ATOM 1556 N N . PRO A 1 202 ? -0.019 2.397 24.248 1.00 95.06 202 PRO A N 1
ATOM 1557 C CA . PRO A 1 202 ? -0.402 0.992 24.199 1.00 95.06 202 PRO A CA 1
ATOM 1558 C C . PRO A 1 202 ? -0.933 0.628 22.802 1.00 95.06 202 PRO A C 1
ATOM 1560 O O . PRO A 1 202 ? -2.095 0.244 22.657 1.00 95.06 202 PRO A O 1
ATOM 1563 N N . SER A 1 203 ? -0.116 0.807 21.758 1.00 96.69 203 SER A N 1
ATOM 1564 C CA . SER A 1 203 ? -0.530 0.540 20.381 1.00 96.69 203 SER A CA 1
ATOM 1565 C C . SER A 1 203 ? 0.539 -0.051 19.471 1.00 96.69 203 SER A C 1
ATOM 1567 O O . SER A 1 203 ? 1.744 0.075 19.698 1.00 96.69 203 SER A O 1
ATOM 1569 N N . VAL A 1 204 ? 0.050 -0.711 18.423 1.00 96.69 204 VAL A N 1
ATOM 1570 C CA . VAL A 1 204 ? 0.819 -1.226 17.294 1.00 96.69 204 VAL A CA 1
ATOM 1571 C C . VAL A 1 204 ? 0.301 -0.554 16.028 1.00 96.69 204 VAL A C 1
ATOM 1573 O O . VAL A 1 204 ? -0.882 -0.639 15.700 1.00 96.69 204 VAL A O 1
ATOM 1576 N N . SER A 1 205 ? 1.203 0.127 15.337 1.00 94.88 205 SER A N 1
ATOM 1577 C CA . SER A 1 205 ? 1.023 0.713 14.017 1.00 94.88 205 SER A CA 1
ATOM 1578 C C . SER A 1 205 ? 1.181 -0.383 12.963 1.00 94.88 205 SER A C 1
ATOM 1580 O O . SER A 1 205 ? 2.190 -1.082 12.962 1.00 94.88 205 SER A O 1
ATOM 1582 N N . ILE A 1 206 ? 0.195 -0.544 12.082 1.00 94.12 206 ILE A N 1
ATOM 1583 C CA . ILE A 1 206 ? 0.177 -1.546 11.014 1.00 94.12 206 ILE A CA 1
ATOM 1584 C C . ILE A 1 206 ? 0.021 -0.812 9.684 1.00 94.12 206 ILE A C 1
ATOM 1586 O O . ILE A 1 206 ? -1.013 -0.199 9.399 1.00 94.12 206 ILE A O 1
ATOM 1590 N N . THR A 1 207 ? 1.057 -0.877 8.851 1.00 90.12 207 THR A N 1
ATOM 1591 C CA . THR A 1 207 ? 1.000 -0.318 7.496 1.00 90.12 207 THR A CA 1
ATOM 1592 C C . THR A 1 207 ? 0.213 -1.262 6.597 1.00 90.12 207 THR A C 1
ATOM 1594 O O . THR A 1 207 ? 0.522 -2.451 6.522 1.00 90.12 207 THR A O 1
ATOM 1597 N N . LEU A 1 208 ? -0.801 -0.722 5.919 1.00 89.56 208 LEU A N 1
ATOM 1598 C CA . LEU A 1 208 ? -1.668 -1.446 4.995 1.00 89.56 208 LEU A CA 1
ATOM 1599 C C . LEU A 1 208 ? -1.421 -1.001 3.537 1.00 89.56 208 LEU A C 1
ATOM 1601 O O . LEU A 1 208 ? -0.786 0.034 3.283 1.00 89.56 208 LEU A O 1
ATOM 1605 N N . PRO A 1 209 ? -1.924 -1.755 2.538 1.00 83.56 209 PRO A N 1
ATOM 1606 C CA . PRO A 1 209 ? -1.809 -1.378 1.133 1.00 83.56 209 PRO A CA 1
ATOM 1607 C C . PRO A 1 209 ? -2.345 0.032 0.852 1.00 83.56 209 PRO A C 1
ATOM 1609 O O . PRO A 1 209 ? -3.253 0.521 1.525 1.00 83.56 209 PRO A O 1
ATOM 1612 N N . ASN A 1 210 ? -1.806 0.681 -0.184 1.00 78.94 210 ASN A N 1
ATOM 1613 C CA . ASN A 1 210 ? -2.184 2.039 -0.611 1.00 78.94 210 ASN A CA 1
ATOM 1614 C C . ASN A 1 210 ? -2.003 3.130 0.461 1.00 78.94 210 ASN A C 1
ATOM 1616 O O . ASN A 1 210 ? -2.745 4.106 0.480 1.00 78.94 210 ASN A O 1
ATOM 1620 N N . TYR A 1 211 ? -0.995 2.986 1.330 1.00 75.25 211 TYR A N 1
ATOM 1621 C CA . TYR A 1 211 ? -0.720 3.930 2.426 1.00 75.25 211 TYR A CA 1
ATOM 1622 C C . TYR A 1 211 ? -1.886 4.085 3.408 1.00 75.25 211 TYR A C 1
ATOM 1624 O O . TYR A 1 211 ? -1.983 5.097 4.104 1.00 75.25 211 TYR A O 1
ATOM 1632 N N . ASN A 1 212 ? -2.778 3.096 3.452 1.00 86.25 212 ASN A N 1
ATOM 1633 C CA . ASN A 1 212 ? -3.741 3.004 4.528 1.00 86.25 212 ASN A CA 1
ATOM 1634 C C . ASN A 1 212 ? -3.014 2.593 5.804 1.00 86.25 212 ASN A C 1
ATOM 1636 O O . ASN A 1 212 ? -1.967 1.938 5.774 1.00 86.25 212 ASN A O 1
ATOM 1640 N N . HIS A 1 213 ? -3.585 2.987 6.927 1.00 90.75 213 HIS A N 1
ATOM 1641 C CA . HIS A 1 213 ? -3.006 2.734 8.227 1.00 90.75 213 HIS A CA 1
ATOM 1642 C C . HIS A 1 213 ? -4.056 2.152 9.157 1.00 90.75 213 HIS A C 1
ATOM 1644 O O . HIS A 1 213 ? -5.202 2.609 9.186 1.00 90.75 213 HIS A O 1
ATOM 1650 N N . LEU A 1 214 ? -3.648 1.130 9.899 1.00 95.25 214 LEU A N 1
ATOM 1651 C CA . LEU A 1 214 ? -4.409 0.573 10.999 1.00 95.25 214 LEU A CA 1
ATOM 1652 C C . LEU A 1 214 ? -3.572 0.682 12.265 1.00 95.25 214 LEU A C 1
ATOM 1654 O O . LEU A 1 214 ? -2.474 0.142 12.336 1.00 95.25 214 LEU A O 1
ATOM 1658 N N . THR A 1 215 ? -4.115 1.321 13.291 1.00 96.31 215 THR A N 1
ATOM 1659 C CA . THR A 1 215 ? -3.546 1.270 14.635 1.00 96.31 215 THR A CA 1
ATOM 1660 C C . THR A 1 215 ? -4.369 0.329 15.498 1.00 96.31 215 THR A C 1
ATOM 1662 O O . THR A 1 215 ? -5.555 0.565 15.739 1.00 96.31 215 THR A O 1
ATOM 1665 N N . TYR A 1 216 ? -3.735 -0.731 15.989 1.00 97.25 216 TYR A N 1
ATOM 1666 C CA . TYR A 1 216 ? -4.285 -1.590 17.028 1.00 97.25 216 TYR A CA 1
ATOM 1667 C C . TYR A 1 216 ? -3.939 -1.011 18.404 1.00 97.25 216 TYR A C 1
ATOM 1669 O O . TYR A 1 216 ? -2.768 -0.829 18.725 1.00 97.25 216 TYR A O 1
ATOM 1677 N N . TRP A 1 217 ? -4.949 -0.742 19.225 1.00 97.50 217 TRP A N 1
ATOM 1678 C CA . TRP A 1 217 ? -4.817 -0.215 20.582 1.00 97.50 217 TRP A CA 1
ATOM 1679 C C . TRP A 1 217 ? -5.139 -1.307 21.601 1.00 97.50 217 TRP A C 1
ATOM 1681 O O . TRP A 1 217 ? -6.262 -1.814 21.637 1.00 97.50 217 TRP A O 1
ATOM 1691 N N . THR A 1 218 ? -4.183 -1.641 22.472 1.00 96.31 218 THR A N 1
ATOM 1692 C CA . THR A 1 218 ? -4.380 -2.619 23.558 1.00 96.31 218 THR A CA 1
ATOM 1693 C C . THR A 1 218 ? -5.149 -2.030 24.749 1.00 96.31 218 THR A C 1
ATOM 1695 O O . THR A 1 218 ? -5.585 -2.774 25.628 1.00 96.31 218 THR A O 1
ATOM 1698 N N . ASP A 1 219 ? -5.287 -0.700 24.798 1.00 96.62 219 ASP A N 1
ATOM 1699 C CA . ASP A 1 219 ? -6.056 0.041 25.802 1.00 96.62 219 ASP A CA 1
ATOM 1700 C C . ASP A 1 219 ? -6.914 1.130 25.133 1.00 96.62 219 ASP A C 1
ATOM 1702 O O . ASP A 1 219 ? -6.464 2.240 24.834 1.00 96.62 219 ASP A O 1
ATOM 1706 N N . ALA A 1 220 ? -8.181 0.800 24.895 1.00 96.75 220 ALA A N 1
ATOM 1707 C CA . ALA A 1 220 ? -9.167 1.697 24.305 1.00 96.75 220 ALA A CA 1
ATOM 1708 C C . ALA A 1 220 ? -9.506 2.886 25.219 1.00 96.75 220 ALA A C 1
ATOM 1710 O O . ALA A 1 220 ? -9.888 3.947 24.724 1.00 96.75 220 ALA A O 1
ATOM 1711 N N . SER A 1 221 ? -9.353 2.739 26.539 1.00 96.50 221 SER A N 1
ATOM 1712 C CA . SER A 1 221 ? -9.581 3.834 27.488 1.00 96.50 221 SER A CA 1
ATOM 1713 C C . SER A 1 221 ? -8.467 4.873 27.391 1.00 96.50 221 SER A C 1
ATOM 1715 O O . SER A 1 221 ? -8.736 6.074 27.460 1.00 96.50 221 SER A O 1
ATOM 1717 N N . TRP A 1 222 ? -7.227 4.424 27.173 1.00 96.31 222 TRP A N 1
ATOM 1718 C CA . TRP A 1 222 ? -6.103 5.306 26.867 1.00 96.31 222 TRP A CA 1
ATOM 1719 C C . TRP A 1 222 ? -6.376 6.105 25.590 1.00 96.31 222 TRP A C 1
ATOM 1721 O O . TRP A 1 222 ? -6.341 7.335 25.626 1.00 96.31 222 TRP A O 1
ATOM 1731 N N . TRP A 1 223 ? -6.751 5.432 24.495 1.00 95.81 223 TRP A N 1
ATOM 1732 C CA . TRP A 1 223 ? -7.087 6.103 23.233 1.00 95.81 223 TRP A CA 1
ATOM 1733 C C . TRP A 1 223 ? -8.208 7.130 23.414 1.00 95.81 223 TRP A C 1
ATOM 1735 O O . TRP A 1 223 ? -8.090 8.283 23.003 1.00 95.81 223 TRP A O 1
ATOM 1745 N N . ALA A 1 224 ? -9.277 6.747 24.117 1.00 95.62 224 ALA A N 1
ATOM 1746 C CA . ALA A 1 224 ? -10.399 7.636 24.379 1.00 95.62 224 ALA A CA 1
ATOM 1747 C C . ALA A 1 224 ? -10.005 8.870 25.207 1.00 95.62 224 ALA A C 1
ATOM 1749 O O . ALA A 1 224 ? -10.586 9.939 25.047 1.00 95.62 224 ALA A O 1
ATOM 1750 N N . LYS A 1 225 ? -9.024 8.745 26.100 1.00 96.00 225 LYS A N 1
ATOM 1751 C CA . LYS A 1 225 ? -8.561 9.860 26.927 1.00 96.00 225 LYS A CA 1
ATOM 1752 C C . LYS A 1 225 ? -7.665 10.830 26.156 1.00 96.00 225 LYS A C 1
ATOM 1754 O O . LYS A 1 225 ? -7.773 12.033 26.379 1.00 96.00 225 LYS A O 1
ATOM 1759 N N . TYR A 1 226 ? -6.774 10.317 25.308 1.00 94.25 226 TYR A N 1
ATOM 1760 C CA . TYR A 1 226 ? -5.705 11.116 24.702 1.00 94.25 226 TYR A CA 1
ATOM 1761 C C . TYR A 1 226 ? -5.959 11.498 23.238 1.00 94.25 226 TYR A C 1
ATOM 1763 O O . TYR A 1 226 ? -5.570 12.593 22.850 1.00 94.25 226 TYR A O 1
ATOM 1771 N N . ASN A 1 227 ? -6.660 10.675 22.453 1.00 92.94 227 ASN A N 1
ATOM 1772 C CA . ASN A 1 227 ? -6.892 10.929 21.025 1.00 92.94 227 ASN A CA 1
ATOM 1773 C C . ASN A 1 227 ? -8.257 11.577 20.755 1.00 92.94 227 ASN A C 1
ATOM 1775 O O . ASN A 1 227 ? -8.346 12.518 19.969 1.00 92.94 227 ASN A O 1
ATOM 1779 N N . LEU A 1 228 ? -9.329 11.124 21.424 1.00 93.25 228 LEU A N 1
ATOM 1780 C CA . LEU A 1 228 ? -10.678 11.672 21.192 1.00 93.25 228 LEU A CA 1
ATOM 1781 C C . LEU A 1 228 ? -10.793 13.198 21.336 1.00 93.25 228 LEU A C 1
ATOM 1783 O O . LEU A 1 228 ? -11.575 13.763 20.576 1.00 93.25 228 LEU A O 1
ATOM 1787 N N . PRO A 1 229 ? -10.077 13.892 22.248 1.00 95.12 229 PRO A N 1
ATOM 1788 C CA . PRO A 1 229 ? -10.152 15.352 22.327 1.00 95.12 229 PRO A CA 1
ATOM 1789 C C . PRO A 1 229 ? -9.738 16.077 21.038 1.00 95.12 229 PRO A C 1
ATOM 1791 O O . PRO A 1 229 ? -10.167 17.207 20.814 1.00 95.12 229 PRO A O 1
ATOM 1794 N N . GLU A 1 230 ? -8.933 15.442 20.183 1.00 93.38 230 GLU A N 1
ATOM 1795 C CA . GLU A 1 230 ? -8.499 15.998 18.895 1.00 93.38 230 GLU A CA 1
ATOM 1796 C C . GLU A 1 230 ? -9.489 15.704 17.756 1.00 93.38 230 GLU A C 1
ATOM 1798 O O . GLU A 1 230 ? -9.330 16.198 16.632 1.00 93.38 230 GLU A O 1
ATOM 1803 N N . TYR A 1 231 ? -10.516 14.897 18.030 1.00 95.69 231 TYR A N 1
ATOM 1804 C CA . TYR A 1 231 ? -11.435 14.354 17.044 1.00 95.69 231 TYR A CA 1
ATOM 1805 C C . TYR A 1 231 ? -12.865 14.838 17.280 1.00 95.69 231 TYR A C 1
ATOM 1807 O O . TYR A 1 231 ? -13.383 14.873 18.392 1.00 95.69 231 TYR A O 1
ATOM 1815 N N . SER A 1 232 ? -13.557 15.162 16.193 1.00 96.38 232 SER A N 1
ATOM 1816 C CA . SER A 1 232 ? -14.988 15.455 16.216 1.00 96.38 232 SER A CA 1
ATOM 1817 C C . SER A 1 232 ? -15.762 14.226 15.766 1.00 96.38 232 SER A C 1
ATOM 1819 O O . SER A 1 232 ? -15.557 13.739 14.654 1.00 96.38 232 SER A O 1
ATOM 1821 N N . PHE A 1 233 ? -16.659 13.715 16.613 1.00 97.38 233 PHE A N 1
ATOM 1822 C CA . PHE A 1 233 ? -17.575 12.651 16.200 1.00 97.38 233 PHE A CA 1
ATOM 1823 C C . PHE A 1 233 ? -18.420 13.125 15.017 1.00 97.38 233 PHE A C 1
ATOM 1825 O O . PHE A 1 233 ? -18.983 14.220 15.057 1.00 97.38 233 PHE A O 1
ATOM 1832 N N . TYR A 1 234 ? -18.510 12.297 13.978 1.00 96.00 234 TYR A N 1
ATOM 1833 C CA . TYR A 1 234 ? -19.245 12.635 12.768 1.00 96.00 234 TYR A CA 1
ATOM 1834 C C . TYR A 1 234 ? -20.495 11.777 12.593 1.00 96.00 234 TYR A C 1
ATOM 1836 O O . TYR A 1 234 ? -21.597 12.313 12.488 1.00 96.00 234 TYR A O 1
ATOM 1844 N N . ARG A 1 235 ? -20.337 10.450 12.564 1.00 97.50 235 ARG A N 1
ATOM 1845 C CA . ARG A 1 235 ? -21.446 9.501 12.396 1.00 97.50 235 ARG A CA 1
ATOM 1846 C C . ARG A 1 235 ? -21.067 8.109 12.881 1.00 97.50 235 ARG A C 1
ATOM 1848 O O . ARG A 1 235 ? -19.901 7.823 13.126 1.00 97.50 235 ARG A O 1
ATOM 1855 N N . GLU A 1 236 ? -22.047 7.222 12.955 1.00 97.94 236 GLU A N 1
ATOM 1856 C CA . GLU A 1 236 ? -21.791 5.783 12.932 1.00 97.94 236 GLU A CA 1
ATOM 1857 C C . GLU A 1 236 ? -21.977 5.263 11.505 1.00 97.94 236 GLU A C 1
ATOM 1859 O O . GLU A 1 236 ? -22.856 5.733 10.782 1.00 97.94 236 GLU A O 1
ATOM 1864 N N . GLU A 1 237 ? -21.164 4.295 11.098 1.00 95.94 237 GLU A N 1
ATOM 1865 C CA . GLU A 1 237 ? -21.211 3.720 9.755 1.00 95.94 237 GLU A CA 1
ATOM 1866 C C . GLU A 1 237 ? -20.952 2.220 9.803 1.00 95.94 237 GLU A C 1
ATOM 1868 O O . GLU A 1 237 ? -20.095 1.754 10.547 1.00 95.94 237 GLU A O 1
ATOM 1873 N N . THR A 1 238 ? -21.703 1.450 9.018 1.00 96.25 238 THR A N 1
ATOM 1874 C CA . THR A 1 238 ? -21.443 0.016 8.855 1.00 96.25 238 THR A CA 1
ATOM 1875 C C . THR A 1 238 ? -20.667 -0.196 7.567 1.00 96.25 238 THR A C 1
ATOM 1877 O O . THR A 1 238 ? -21.171 0.126 6.495 1.00 96.25 238 THR A O 1
ATOM 1880 N N . VAL A 1 239 ? -19.460 -0.749 7.678 1.00 93.44 239 VAL A N 1
ATOM 1881 C CA . VAL A 1 239 ? -18.605 -1.096 6.539 1.00 93.44 239 VAL A CA 1
ATOM 1882 C C . VAL A 1 239 ? -18.361 -2.601 6.578 1.00 93.44 239 VAL A C 1
ATOM 1884 O O . VAL A 1 239 ? -17.891 -3.140 7.581 1.00 93.44 239 VAL A O 1
ATOM 1887 N N . GLY A 1 240 ? -18.746 -3.302 5.509 1.00 92.44 240 GLY A N 1
ATOM 1888 C CA . GLY A 1 240 ? -18.785 -4.764 5.515 1.00 92.44 240 GLY A CA 1
ATOM 1889 C C . GLY A 1 240 ? -19.757 -5.281 6.580 1.00 92.44 240 GLY A C 1
ATOM 1890 O O . GLY A 1 240 ? -20.957 -5.024 6.506 1.00 92.44 240 GLY A O 1
ATOM 1891 N N . VAL A 1 241 ? -19.235 -6.002 7.573 1.00 93.44 241 VAL A N 1
ATOM 1892 C CA . VAL A 1 241 ? -20.017 -6.554 8.699 1.00 93.44 241 VAL A CA 1
ATOM 1893 C C . VAL A 1 241 ? -19.806 -5.803 10.016 1.00 93.44 241 VAL A C 1
ATOM 1895 O O . VAL A 1 241 ? -20.409 -6.161 11.027 1.00 93.44 241 VAL A O 1
ATOM 1898 N N . THR A 1 242 ? -18.949 -4.781 10.033 1.00 95.69 242 THR A N 1
ATOM 1899 C CA . THR A 1 242 ? -18.540 -4.090 11.259 1.00 95.69 242 THR A CA 1
ATOM 1900 C C . THR A 1 242 ? -19.129 -2.687 11.308 1.00 95.69 242 THR A C 1
ATOM 1902 O O . THR A 1 242 ? -19.106 -1.943 10.328 1.00 95.69 242 THR A O 1
ATOM 1905 N N . LYS A 1 243 ? -19.660 -2.315 12.476 1.00 97.50 243 LYS A N 1
ATOM 1906 C CA . LYS A 1 243 ? -20.158 -0.967 12.751 1.00 97.50 243 LYS A CA 1
ATOM 1907 C C . LYS A 1 243 ? -19.059 -0.137 13.413 1.00 97.50 243 LYS A C 1
ATOM 1909 O O . LYS A 1 243 ? -18.614 -0.462 14.511 1.00 97.50 243 LYS A O 1
ATOM 1914 N N . PHE A 1 244 ? -18.654 0.935 12.749 1.00 97.50 244 PHE A N 1
ATOM 1915 C CA . PHE A 1 244 ? -17.620 1.869 13.174 1.00 97.50 244 PHE A CA 1
ATOM 1916 C C . PHE A 1 244 ? -18.232 3.171 13.688 1.00 97.50 244 PHE A C 1
ATOM 1918 O O . PHE A 1 244 ? -19.280 3.623 13.216 1.00 97.50 244 PHE A O 1
ATOM 1925 N N . LYS A 1 245 ? -17.532 3.818 14.620 1.00 97.88 245 LYS A N 1
ATOM 1926 C CA . LYS A 1 245 ? -17.695 5.247 14.890 1.00 97.88 245 LYS A CA 1
ATOM 1927 C C . LYS A 1 245 ? -16.747 6.007 13.974 1.00 97.88 245 LYS A C 1
ATOM 1929 O O . LYS A 1 245 ? -15.558 5.710 13.935 1.00 97.88 245 LYS A O 1
ATOM 1934 N N . VAL A 1 246 ? -17.275 6.974 13.243 1.00 96.19 246 VAL A N 1
ATOM 1935 C CA . VAL A 1 246 ? -16.519 7.788 12.297 1.00 96.19 246 VAL A CA 1
ATOM 1936 C C . VAL A 1 246 ? -16.256 9.145 12.923 1.00 96.19 246 VAL A C 1
ATOM 1938 O O . VAL A 1 246 ? -17.184 9.829 13.369 1.00 96.19 246 VAL A O 1
ATOM 1941 N N . TYR A 1 247 ? -14.991 9.536 12.929 1.00 96.00 247 TYR A N 1
ATOM 1942 C CA . TYR A 1 247 ? -14.518 10.806 13.449 1.00 96.00 247 TYR A CA 1
ATOM 1943 C C . TYR A 1 247 ? -13.847 11.631 12.350 1.00 96.00 247 TYR A C 1
ATOM 1945 O O . TYR A 1 247 ? -13.367 11.097 11.350 1.00 96.00 247 TYR A O 1
ATOM 1953 N N . LEU A 1 248 ? -13.814 12.946 12.552 1.00 93.44 248 LEU A N 1
ATOM 1954 C CA . LEU A 1 248 ? -13.045 13.886 11.748 1.00 93.44 248 LEU A CA 1
ATOM 1955 C C . LEU A 1 248 ? -11.941 14.501 12.602 1.00 93.44 248 LEU A C 1
ATOM 1957 O O . LEU A 1 248 ? -12.209 15.000 13.696 1.00 93.44 248 LEU A O 1
ATOM 1961 N N . THR A 1 249 ? -10.716 14.505 12.090 1.00 91.75 249 THR A N 1
ATOM 1962 C CA . THR A 1 249 ? -9.613 15.257 12.699 1.00 91.75 249 THR A CA 1
ATOM 1963 C C . THR A 1 249 ? -9.775 16.761 12.451 1.00 91.75 249 THR A C 1
ATOM 1965 O O . THR A 1 249 ? -10.554 17.190 11.592 1.00 91.75 249 THR A O 1
ATOM 1968 N N . LEU A 1 250 ? -8.969 17.585 13.129 1.00 88.69 250 LEU A N 1
ATOM 1969 C CA . LEU A 1 250 ? -8.881 19.028 12.851 1.00 88.69 250 LEU A CA 1
ATOM 1970 C C . LEU A 1 250 ? -8.513 19.339 11.385 1.00 88.69 250 LEU A C 1
ATOM 1972 O O . LEU A 1 250 ? -8.966 20.338 10.829 1.00 88.69 250 LEU A O 1
ATOM 1976 N N . SER A 1 251 ? -7.744 18.461 10.731 1.00 88.00 251 SER A N 1
ATOM 1977 C CA . SER A 1 251 ? -7.389 18.552 9.307 1.00 88.00 251 SER A CA 1
ATOM 1978 C C . SER A 1 251 ? -8.439 17.936 8.368 1.00 88.00 251 SER A C 1
ATOM 1980 O O . SER A 1 251 ? -8.189 17.810 7.170 1.00 88.00 251 SER A O 1
ATOM 1982 N N . LYS A 1 252 ? -9.624 17.583 8.890 1.00 86.56 252 LYS A N 1
ATOM 1983 C CA . LYS A 1 252 ? -10.736 16.934 8.173 1.00 86.56 252 LYS A CA 1
ATOM 1984 C C . LYS A 1 252 ? -10.388 15.564 7.582 1.00 86.56 252 LYS A C 1
ATOM 1986 O O . LYS A 1 252 ? -11.023 15.133 6.619 1.00 86.56 252 LYS A O 1
ATOM 1991 N N . GLN A 1 253 ? -9.400 14.872 8.142 1.00 88.06 253 GLN A N 1
ATOM 1992 C CA . GLN A 1 253 ? -9.169 13.467 7.814 1.00 88.06 253 GLN A CA 1
ATOM 1993 C C . GLN A 1 253 ? -10.244 12.608 8.479 1.00 88.06 253 GLN A C 1
ATOM 1995 O O . GLN A 1 253 ? -10.679 12.907 9.591 1.00 88.06 253 GLN A O 1
ATOM 2000 N N . VAL A 1 254 ? -10.685 11.564 7.779 1.00 91.06 254 VAL A N 1
ATOM 2001 C CA . VAL A 1 254 ? -11.695 10.624 8.270 1.00 91.06 254 VAL A CA 1
ATOM 2002 C C . VAL A 1 254 ? -10.997 9.494 9.013 1.00 91.06 254 VAL A C 1
ATOM 2004 O O . VAL A 1 254 ? -10.078 8.879 8.476 1.00 91.06 254 VAL A O 1
ATOM 2007 N N . ILE A 1 255 ? -11.464 9.220 10.227 1.00 94.62 255 ILE A N 1
ATOM 2008 C CA . ILE A 1 255 ? -10.985 8.136 11.080 1.00 94.62 255 ILE A CA 1
ATOM 2009 C C . ILE A 1 255 ? -12.145 7.179 11.348 1.00 94.62 255 ILE A C 1
ATOM 2011 O O . ILE A 1 255 ? -13.206 7.613 11.802 1.00 94.62 255 ILE A O 1
ATOM 2015 N N . TYR A 1 256 ? -11.945 5.885 11.102 1.00 96.50 256 TYR A N 1
ATOM 2016 C CA . TYR A 1 256 ? -12.900 4.840 11.475 1.00 96.50 256 TYR A CA 1
ATOM 2017 C C . TYR A 1 256 ? -12.404 4.132 12.730 1.00 96.50 256 TYR A C 1
ATOM 2019 O O . TYR A 1 256 ? -11.329 3.539 12.741 1.00 96.50 256 TYR A O 1
ATOM 2027 N N . TRP A 1 257 ? -13.202 4.181 13.789 1.00 97.69 257 TRP A N 1
ATOM 2028 C CA . TRP A 1 257 ? -12.893 3.580 15.077 1.00 97.69 257 TRP A CA 1
ATOM 2029 C C . TRP A 1 257 ? -13.831 2.413 15.366 1.00 97.69 257 TRP A C 1
ATOM 2031 O O . TRP A 1 257 ? -15.058 2.562 15.343 1.00 97.69 257 TRP A O 1
ATOM 2041 N N . PHE A 1 258 ? -13.255 1.260 15.685 1.00 97.81 258 PHE A N 1
ATOM 2042 C CA . PHE A 1 258 ? -13.970 0.107 16.220 1.00 97.81 258 PHE A CA 1
ATOM 2043 C C . PHE A 1 258 ? -13.390 -0.264 17.584 1.00 97.81 258 PHE A C 1
ATOM 2045 O O . PHE A 1 258 ? -12.177 -0.294 17.761 1.00 97.81 258 PHE A O 1
ATOM 2052 N N . GLN A 1 259 ? -14.254 -0.569 18.549 1.00 97.25 259 GLN A N 1
ATOM 2053 C CA . GLN A 1 259 ? -13.860 -0.962 19.899 1.00 97.25 259 GLN A CA 1
ATOM 2054 C C . GLN A 1 259 ? -14.582 -2.246 20.289 1.00 97.25 259 GLN A C 1
ATOM 2056 O O . GLN A 1 259 ? -15.800 -2.336 20.143 1.00 97.25 259 GLN A O 1
ATOM 2061 N N . GLN A 1 260 ? -13.841 -3.191 20.867 1.00 96.56 260 GLN A N 1
ATOM 2062 C CA . GLN A 1 260 ? -14.398 -4.393 21.475 1.00 96.56 260 GLN A CA 1
ATOM 2063 C C . GLN A 1 260 ? -13.737 -4.632 22.836 1.00 96.56 260 GLN A C 1
ATOM 2065 O O . GLN A 1 260 ? -12.558 -4.967 22.928 1.00 96.56 260 GLN A O 1
ATOM 2070 N N . GLY A 1 261 ? -14.497 -4.464 23.920 1.00 94.94 261 GLY A N 1
ATOM 2071 C CA . GLY A 1 261 ? -13.931 -4.515 25.270 1.00 94.94 261 GLY A CA 1
ATOM 2072 C C . GLY A 1 261 ? -12.874 -3.424 25.478 1.00 94.94 261 GLY A C 1
ATOM 2073 O O . GLY A 1 261 ? -13.139 -2.249 25.211 1.00 94.94 261 GLY A O 1
ATOM 2074 N N . ASN A 1 262 ? -11.688 -3.814 25.959 1.00 95.62 262 ASN A N 1
ATOM 2075 C CA . ASN A 1 262 ? -10.582 -2.884 26.210 1.00 95.62 262 ASN A CA 1
ATOM 2076 C C . ASN A 1 262 ? -9.640 -2.686 25.012 1.00 95.62 262 ASN A C 1
ATOM 2078 O O . ASN A 1 262 ? -8.677 -1.942 25.139 1.00 95.62 262 ASN A O 1
ATOM 2082 N N . VAL A 1 263 ? -9.890 -3.324 23.867 1.00 97.12 263 VAL A N 1
ATOM 2083 C CA . VAL A 1 263 ? -9.081 -3.114 22.661 1.00 97.12 263 VAL A CA 1
ATOM 2084 C C . VAL A 1 263 ? -9.822 -2.266 21.636 1.00 97.12 263 VAL A C 1
ATOM 2086 O O . VAL A 1 263 ? -11.057 -2.246 21.601 1.00 97.12 263 VAL A O 1
ATOM 2089 N N . GLY A 1 264 ? -9.064 -1.569 20.795 1.00 97.62 264 GLY A N 1
ATOM 2090 C CA . GLY A 1 264 ? -9.607 -0.728 19.740 1.00 97.62 264 GLY A CA 1
ATOM 2091 C C . GLY A 1 264 ? -8.779 -0.760 18.464 1.00 97.62 264 GLY A C 1
ATOM 2092 O O . GLY A 1 264 ? -7.612 -1.142 18.467 1.00 97.62 264 GLY A O 1
ATOM 2093 N N . TYR A 1 265 ? -9.414 -0.376 17.367 1.00 97.75 265 TYR A N 1
ATOM 2094 C CA . TYR A 1 265 ? -8.855 -0.392 16.026 1.00 97.75 265 TYR A CA 1
ATOM 2095 C C . TYR A 1 265 ? -9.183 0.943 15.376 1.00 97.75 265 TYR A C 1
ATOM 2097 O O . TYR A 1 265 ? -10.355 1.275 15.179 1.00 97.75 265 TYR A O 1
ATOM 2105 N N . GLU A 1 266 ? -8.143 1.707 15.074 1.00 96.50 266 GLU A N 1
ATOM 2106 C CA . GLU A 1 266 ? -8.240 2.980 14.377 1.00 96.50 266 GLU A CA 1
ATOM 2107 C C . GLU A 1 266 ? -7.773 2.794 12.940 1.00 96.50 266 GLU A C 1
ATOM 2109 O O . GLU A 1 266 ? -6.624 2.433 12.705 1.00 96.50 266 GLU A O 1
ATOM 2114 N N . PHE A 1 267 ? -8.651 3.061 11.982 1.00 95.12 267 PHE A N 1
ATOM 2115 C CA . PHE A 1 267 ? -8.308 3.081 10.570 1.00 95.12 267 PHE A CA 1
ATOM 2116 C C . PHE A 1 267 ? -8.269 4.512 10.072 1.00 95.12 267 PHE A C 1
ATOM 2118 O O . PHE A 1 267 ? -9.242 5.261 10.211 1.00 95.12 267 PHE A O 1
ATOM 2125 N N . SER A 1 268 ? -7.162 4.859 9.431 1.00 89.75 268 SER A N 1
ATOM 2126 C CA . SER A 1 268 ? -7.001 6.125 8.738 1.00 89.75 268 SER A CA 1
ATOM 2127 C C . SER A 1 268 ? -6.468 5.886 7.328 1.00 89.75 268 SER A C 1
ATOM 2129 O O . SER A 1 268 ? -5.746 4.929 7.045 1.00 89.75 268 SER A O 1
ATOM 2131 N N . GLY A 1 269 ? -6.874 6.750 6.408 1.00 73.62 269 GLY A N 1
ATOM 2132 C CA . GLY A 1 269 ? -6.425 6.725 5.024 1.00 73.62 269 GLY A CA 1
ATOM 2133 C C . GLY A 1 269 ? -6.425 8.140 4.476 1.00 73.62 269 GLY A C 1
ATOM 2134 O O . GLY A 1 269 ? -7.208 8.991 4.905 1.00 73.62 269 GLY A O 1
ATOM 2135 N N . GLN A 1 270 ? -5.524 8.425 3.541 1.00 65.81 270 GLN A N 1
ATOM 2136 C CA . GLN A 1 270 ? -5.548 9.707 2.850 1.00 65.81 270 GLN A CA 1
ATOM 2137 C C . GLN A 1 270 ? -6.552 9.618 1.696 1.00 65.81 270 GLN A C 1
ATOM 2139 O O . GLN A 1 270 ? -6.307 8.841 0.773 1.00 65.81 270 GLN A O 1
ATOM 2144 N N . PRO A 1 271 ? -7.614 10.449 1.654 1.00 56.62 271 PRO A N 1
ATOM 2145 C CA . PRO A 1 271 ? -8.629 10.379 0.596 1.00 56.62 271 PRO A CA 1
ATOM 2146 C C . PRO A 1 271 ? -8.055 10.484 -0.825 1.00 56.62 271 PRO A C 1
ATOM 2148 O O . PRO A 1 271 ? -8.636 9.979 -1.776 1.00 56.62 271 PRO A O 1
ATOM 2151 N N . GLN A 1 272 ? -6.896 11.134 -0.974 1.00 57.53 272 GLN A N 1
ATOM 2152 C CA . GLN A 1 272 ? -6.198 11.297 -2.252 1.00 57.53 272 GLN A CA 1
ATOM 2153 C C . GLN A 1 272 ? -5.298 10.108 -2.635 1.00 57.53 272 GLN A C 1
ATOM 2155 O O . GLN A 1 272 ? -4.796 10.077 -3.755 1.00 57.53 272 GLN A O 1
ATOM 2160 N N . ARG A 1 273 ? -5.037 9.164 -1.720 1.00 57.75 273 ARG A N 1
ATOM 2161 C CA . ARG A 1 273 ? -4.090 8.047 -1.919 1.00 57.75 273 ARG A CA 1
ATOM 2162 C C . ARG A 1 273 ? -4.715 6.660 -1.787 1.00 57.75 273 ARG A C 1
ATOM 2164 O O . ARG A 1 273 ? -4.062 5.676 -2.118 1.00 57.75 273 ARG A O 1
ATOM 2171 N N . GLY A 1 274 ? -5.971 6.593 -1.368 1.00 58.28 274 GLY A N 1
ATOM 2172 C CA . GLY A 1 274 ? -6.748 5.367 -1.290 1.00 58.28 274 GLY A CA 1
ATOM 2173 C C . GLY A 1 274 ? -7.917 5.568 -0.343 1.00 58.28 274 GLY A C 1
ATOM 2174 O O . GLY A 1 274 ? -7.749 6.118 0.742 1.00 58.28 274 GLY A O 1
ATOM 2175 N N . ASP A 1 275 ? -9.104 5.147 -0.762 1.00 70.56 275 ASP A N 1
ATOM 2176 C CA . ASP A 1 275 ? -10.238 5.053 0.145 1.00 70.56 275 ASP A CA 1
ATOM 2177 C C . ASP A 1 275 ? -10.022 3.827 1.058 1.00 70.56 275 ASP A C 1
ATOM 2179 O O . ASP A 1 275 ? -10.000 2.701 0.544 1.00 70.56 275 ASP A O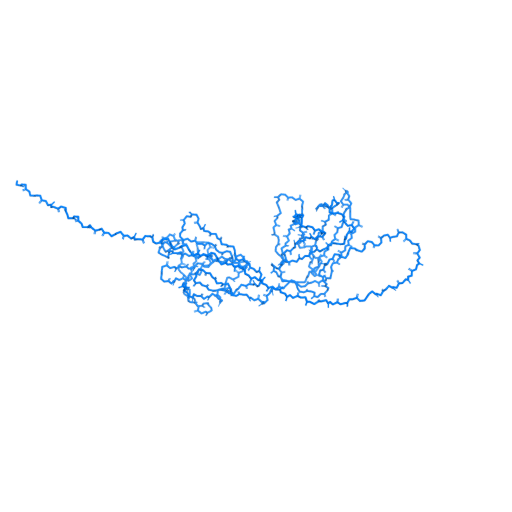 1
ATOM 2183 N N . PRO A 1 276 ? -9.844 3.991 2.387 1.00 78.25 276 PRO A N 1
ATOM 2184 C CA . PRO A 1 276 ? -9.659 2.855 3.291 1.00 78.25 276 PRO A CA 1
ATOM 2185 C C . PRO A 1 276 ? -10.894 1.943 3.334 1.00 78.25 276 PRO A C 1
ATOM 2187 O O . PRO A 1 276 ? -10.808 0.812 3.816 1.00 78.25 276 PRO A O 1
ATOM 2190 N N . THR A 1 277 ? -12.037 2.411 2.819 1.00 81.12 277 THR A N 1
ATOM 2191 C CA . THR A 1 277 ? -13.320 1.712 2.884 1.00 81.12 277 THR A CA 1
ATOM 2192 C C . THR A 1 277 ? -13.277 0.340 2.205 1.00 81.12 277 THR A C 1
ATOM 2194 O O . THR A 1 277 ? -13.905 -0.590 2.706 1.00 81.12 277 THR A O 1
ATOM 2197 N N . GLU A 1 278 ? -12.499 0.145 1.133 1.00 84.94 278 GLU A N 1
ATOM 2198 C CA . GLU A 1 278 ? -12.387 -1.177 0.488 1.00 84.94 278 GLU A CA 1
ATOM 2199 C C . GLU A 1 278 ? -11.712 -2.221 1.389 1.00 84.94 278 GLU A C 1
ATOM 2201 O O . GLU A 1 278 ? -12.224 -3.330 1.529 1.00 84.94 278 GLU A O 1
ATOM 2206 N N . LEU A 1 279 ? -10.618 -1.863 2.069 1.00 88.62 279 LEU A N 1
ATOM 2207 C CA . LEU A 1 279 ? -9.972 -2.755 3.039 1.00 88.62 279 LEU A CA 1
ATOM 2208 C C . LEU A 1 279 ? -10.879 -2.986 4.254 1.00 88.62 279 LEU A C 1
ATOM 2210 O O . LEU A 1 279 ? -11.055 -4.123 4.697 1.00 88.62 279 LEU A O 1
ATOM 2214 N N . LEU A 1 280 ? -11.528 -1.923 4.741 1.00 92.50 280 LEU A N 1
ATOM 2215 C CA . LEU A 1 280 ? -12.470 -1.976 5.862 1.00 92.50 280 LEU A CA 1
ATOM 2216 C C . LEU A 1 280 ? -13.650 -2.925 5.620 1.00 92.50 280 LEU A C 1
ATOM 2218 O O . LEU A 1 280 ? -14.099 -3.564 6.568 1.00 92.50 280 LEU A O 1
ATOM 2222 N N . LYS A 1 281 ? -14.132 -3.089 4.378 1.00 94.12 281 LYS A N 1
ATOM 2223 C CA . LYS A 1 281 ? -15.200 -4.065 4.060 1.00 94.12 281 LYS A CA 1
ATOM 2224 C C . LYS A 1 281 ? -14.824 -5.499 4.430 1.00 94.12 281 LYS A C 1
ATOM 2226 O O . LYS A 1 281 ? -15.708 -6.327 4.648 1.00 94.12 281 LYS A O 1
ATOM 2231 N N . THR A 1 282 ? -13.528 -5.789 4.471 1.00 94.62 282 THR A N 1
ATOM 2232 C CA . THR A 1 282 ? -12.985 -7.126 4.729 1.00 94.62 282 THR A CA 1
ATOM 2233 C C . THR A 1 282 ? -12.537 -7.309 6.178 1.00 94.62 282 THR A C 1
ATOM 2235 O O . THR A 1 282 ? -12.277 -8.438 6.596 1.00 94.62 282 THR A O 1
ATOM 2238 N N . PHE A 1 283 ? -12.502 -6.227 6.965 1.00 96.44 283 PHE A N 1
ATOM 2239 C CA . PHE A 1 283 ? -12.202 -6.281 8.390 1.00 96.44 283 PHE A CA 1
ATOM 2240 C C . PHE A 1 283 ? -13.237 -7.125 9.137 1.00 96.44 283 PHE A C 1
ATOM 2242 O O . PHE A 1 283 ? -14.447 -6.949 8.976 1.00 96.44 283 PHE A O 1
ATOM 2249 N N . ARG A 1 284 ? -12.759 -8.019 10.004 1.00 96.25 284 ARG A N 1
ATOM 2250 C CA . ARG A 1 284 ? -13.595 -8.762 10.950 1.00 96.25 284 ARG A CA 1
ATOM 2251 C C . ARG A 1 284 ? -12.871 -8.890 12.277 1.00 96.25 284 ARG A C 1
ATOM 2253 O O . ARG A 1 284 ? -11.745 -9.374 12.324 1.00 96.25 284 ARG A O 1
ATOM 2260 N N . PHE A 1 285 ? -13.535 -8.522 13.365 1.00 95.81 285 PHE A N 1
ATOM 2261 C CA . PHE A 1 285 ? -13.066 -8.891 14.695 1.00 95.81 285 PHE A CA 1
ATOM 2262 C C . PHE A 1 285 ? -13.361 -10.371 14.945 1.00 95.81 285 PHE A C 1
ATOM 2264 O O . PHE A 1 285 ? -14.494 -10.815 14.758 1.00 95.81 285 PHE A O 1
ATOM 2271 N N . ILE A 1 286 ? -12.349 -11.121 15.372 1.00 95.44 286 ILE A N 1
ATOM 2272 C CA . ILE A 1 286 ? -12.454 -12.565 15.622 1.00 95.44 286 ILE A CA 1
ATOM 2273 C C . ILE A 1 286 ? -12.092 -12.954 17.060 1.00 95.44 286 ILE A C 1
ATOM 2275 O O . ILE A 1 286 ? -12.228 -14.119 17.420 1.00 95.44 286 ILE A O 1
ATOM 2279 N N . GLY A 1 287 ? -11.668 -11.994 17.889 1.00 90.25 287 GLY A N 1
ATOM 2280 C CA . GLY A 1 287 ? -11.222 -12.254 19.255 1.00 90.25 287 GLY A CA 1
ATOM 2281 C C . GLY A 1 287 ? -9.819 -12.853 19.334 1.00 90.25 287 GLY A C 1
ATOM 2282 O O . GLY A 1 287 ? -9.154 -13.087 18.326 1.00 90.25 287 GLY A O 1
ATOM 2283 N N . TRP A 1 288 ? -9.364 -13.075 20.564 1.00 80.38 288 TRP A N 1
ATOM 2284 C CA . TRP A 1 288 ? -8.107 -13.756 20.864 1.00 80.38 288 TRP A CA 1
ATOM 2285 C C . TRP A 1 288 ? -8.442 -15.215 21.163 1.00 80.38 288 TRP A C 1
ATOM 2287 O O . TRP A 1 288 ? -9.162 -15.477 22.127 1.00 80.38 288 TRP A O 1
ATOM 2297 N N . ASN A 1 289 ? -7.984 -16.129 20.306 1.00 58.19 289 ASN A N 1
ATOM 2298 C CA . ASN A 1 289 ? -8.025 -17.565 20.589 1.00 58.19 289 ASN A CA 1
ATOM 2299 C C . ASN A 1 289 ? -6.817 -17.964 21.430 1.00 58.19 289 ASN A C 1
ATOM 2301 O O . ASN A 1 289 ? -5.722 -17.428 21.142 1.00 58.19 289 ASN A O 1
#

Secondary structure (DSSP, 8-state):
---------------------PPPP-----------------------------------PPPTT-EEETT-EEEEE--TTS-GGG--TTTEEEEEEETTS-EEEEE-------SSSEEEEETTEEES-SSSS--PEEEPPSEEEEEEEEEE-TTS-EEEEEEPPPEEEE----EEEEEETTEEEEEETT---EEEE-TTSSEEEEE-GGG-EEEEES-HHHHHHHTGGGEEEEEEEEETTEEEEEEEETT--EEEEEEETTEEEEEE--TTT--THHHHTT-EE----

pLDDT: mean 75.32, std 21.84, range [28.75, 97.94]

Nearest PDB structures (foldseek):
  8hxb-assembly1_G  TM=4.072E-01  e=2.330E-02  Homo sapiens
  4x25-assembly1_A  TM=5.971E-01  e=2.457E+00  Homo sapiens
  4qwo-assembly2_B  TM=4.380E-01  e=2.587E+00  Monkeypox virus Zaire-96-I-16
  2ce9-assembly2_D  TM=1.507E-01  e=4.228E-01  Homo sapiens
  8hmf-assembly1_E  TM=2.167E-01  e=3.183E+00  Tetrahymena thermophila

Radius of gyration: 28.26 Å; Cα contacts (8 Å, |Δi|>4): 502; chains: 1; bounding box: 53×50×120 Å

Mean predicted aligned error: 16.26 Å

Foldseek 3Di:
DDDDDDDDDDDDDDDDDDPDPDDDDDDDDDDDDDDDDDDDDDDDDDDDDDPDPPQPFPFVFAAAAAEDAAQDKDKGFTPPPDDPVNDDQLFKWWWKAAPVRDTQATFGFDDPCDDHGIGIDRPQWHFRGNPDPDTDIGGDDWHKMKIKIFGADPVRHTPDIDIHHIYTHHHAPDWDWDDDDQKTWTAGPPDDWDWDDDPPAQWIWTQGPLRKIKIKHQAVVVCCVPPCVQWDFDDWDDQQNDIWTWIAGPVRWIWTWDDDPGMIMIITDDPVRDDCSVRVNGMDRRGDD

Sequence (289 aa):
MIAIVAVLVVGGVAYYAGKSSAPAPQDTFESDYQPQGNQNNTNNTSNTNSNITDTSLSAFLPKEGDNLEIGTKHHINFSKVFQVSDYHSLLHIFGVVNSQGKEMGTICPEFEIVDEYRFDWIAGNLTNSCSGTSNTSIRLPLGKYQIIFTELDSNGNKTRTTKSGWFNLVTSTATYTYKNHGFTMELPSGYIPFEEKSEGGPSVSITLPNYNHLTYWTDASWWAKYNLPEYSFYREETVGVTKFKVYLTLSKQVIYWFQQGNVGYEFSGQPQRGDPTELLKTFRFIGWN